Protein AF-A0A957NCZ8-F1 (afdb_monomer)

Nearest PDB structures (foldseek):
  1y8c-assembly1_A  TM=3.579E-01  e=4.808E-01  Clostridium acetobutylicum ATCC 824
  6uk5-assembly1_B  TM=4.202E-01  e=1.152E+00  Micromonospora echinospora
  5bsz-assembly1_A  TM=4.823E-01  e=1.990E+00  Streptoalloteichus sp. ATCC 53650
  7s6h-assembly1_B  TM=4.009E-01  e=9.261E-01  Homo sapiens
  3fhh-assembly1_A  TM=3.076E-01  e=1.514E+00  Shigella dysenteriae

Foldseek 3Di:
DDDDDDDDDDDDDDDDDDDDDDDDDDDDDDDDDDDDDDDDDDPDPPDPDPQQPPVDDLCVLVVPLDADDDDPPDQPDDPAQDCVQFPQHFLNDDPVQFFKKWKWKFFAWPDQFPTWIKIKIWGDDDQWTKIKIWIWTHDPPDPPIDIDIDIDIDGNVLVVLLSNLNSHFGKHFADPDPPDDHHDHAGDDPDTFFIWIWMWTDGPRWIKIWIARHDDQQRDWIWIRTSNTIIITGDSSNSVSVVSSCVRRVHPSPPPPPPDD

pLDDT: mean 71.38, std 22.36, range [25.55, 98.25]

Sequence (261 aa):
MRDVPIAKGLPVIALLLWVLLVVGCQQANTEGAQGAATRSPLPDTPAPAPTADLSRDPRDLLNGVQGFGGVDGATCEWPAISEEESVVPAPIFDKGRVEKIEITFHWEGLSDYSPVDSHTTLRKAGDGFDFAVERSAGPAELATSLRDNQSGSVAEADVDRFLTELAAIPLIAHHADADQPFAYEPCAPMLDNYPKVEVELWLADQRLLFFSESQGVDAVPFLVVRNNHLYVANSPAFARALADLNEVLGSDPLFLEPIAP

Secondary structure (DSSP, 8-state):
--------------------------------------PPPPP-PPPPPPPP-TTS-GGGGTTT-------TT----PPPPPTTT-SSPSPSS-GGGEEEEEEEEEE--SSTT-SEEEEEEEEEETTEEEEEEEEEES-TTSTT-EEEEEEEEEEHHHHHHHHHHHHT---EE---STTSS--------SSSPPPEEEEEEEETTEEEEEEE---STT---EEEEETTEEEEE--THHHHHHHHHHHHHT--TT-------

Radius of gyration: 26.65 Å; Cα contacts (8 Å, |Δi|>4): 430; chains: 1; bounding box: 50×80×85 Å

Structure (mmCIF, N/CA/C/O backbone):
data_AF-A0A957NCZ8-F1
#
_entry.id   AF-A0A957NCZ8-F1
#
loop_
_atom_site.group_PDB
_atom_site.id
_atom_site.type_symbol
_atom_site.label_atom_id
_atom_site.label_alt_id
_atom_site.label_comp_id
_atom_site.label_asym_id
_atom_site.label_entity_id
_atom_site.label_seq_id
_atom_site.pdbx_PDB_ins_code
_atom_site.Cartn_x
_atom_site.Cartn_y
_atom_site.Cartn_z
_atom_site.occupancy
_atom_site.B_iso_or_equiv
_atom_site.auth_seq_id
_atom_site.auth_comp_id
_atom_site.auth_asym_id
_atom_site.auth_atom_id
_atom_site.pdbx_PDB_model_num
ATOM 1 N N . MET A 1 1 ? 20.761 19.103 59.313 1.00 48.38 1 MET A N 1
ATOM 2 C CA . MET A 1 1 ? 20.296 18.481 60.571 1.00 48.38 1 MET A CA 1
ATOM 3 C C . MET A 1 1 ? 18.789 18.296 60.517 1.00 48.38 1 MET A C 1
ATOM 5 O O . MET A 1 1 ? 18.065 19.270 60.674 1.00 48.38 1 MET A O 1
ATOM 9 N N . ARG A 1 2 ? 18.354 17.064 60.242 1.00 42.12 2 ARG A N 1
ATOM 10 C CA . ARG A 1 2 ? 17.120 16.418 60.717 1.00 42.12 2 ARG A CA 1
ATOM 11 C C . ARG A 1 2 ? 17.181 14.973 60.214 1.00 42.12 2 ARG A C 1
ATOM 13 O O . ARG A 1 2 ? 16.906 14.709 59.050 1.00 42.12 2 ARG A O 1
ATOM 20 N N . ASP A 1 3 ? 17.645 14.099 61.096 1.00 41.66 3 ASP A N 1
ATOM 21 C CA . ASP A 1 3 ? 17.549 12.643 61.001 1.00 41.66 3 ASP A CA 1
ATOM 22 C C . ASP A 1 3 ? 16.115 12.200 61.307 1.00 41.66 3 ASP A C 1
ATOM 24 O O . ASP A 1 3 ? 15.554 12.720 62.268 1.00 41.66 3 ASP A O 1
ATOM 28 N N . VAL A 1 4 ? 15.574 11.214 60.576 1.00 36.62 4 VAL A N 1
ATOM 29 C CA . VAL A 1 4 ? 14.670 10.156 61.093 1.00 36.62 4 VAL A CA 1
ATOM 30 C C . VAL A 1 4 ? 14.806 8.904 60.186 1.00 36.62 4 VAL A C 1
ATOM 32 O O . VAL A 1 4 ? 14.963 9.072 58.976 1.00 36.62 4 VAL A O 1
ATOM 35 N N . PRO A 1 5 ? 14.777 7.661 60.724 1.00 51.72 5 PRO A N 1
ATOM 36 C CA . PRO A 1 5 ? 15.343 6.463 60.096 1.00 51.72 5 PRO A CA 1
ATOM 37 C C . PRO A 1 5 ? 14.333 5.379 59.637 1.00 51.72 5 PRO A C 1
ATOM 39 O O . PRO A 1 5 ? 13.197 5.332 60.088 1.00 51.72 5 PRO A O 1
ATOM 42 N N . ILE A 1 6 ? 14.844 4.481 58.777 1.00 44.38 6 ILE A N 1
ATOM 43 C CA . ILE A 1 6 ? 14.677 3.006 58.670 1.00 44.38 6 ILE A CA 1
ATOM 44 C C . ILE A 1 6 ? 13.277 2.373 58.863 1.00 44.38 6 ILE A C 1
ATOM 46 O O . ILE A 1 6 ? 12.761 2.340 59.972 1.00 44.38 6 ILE A O 1
ATOM 50 N N . ALA A 1 7 ? 12.831 1.597 57.859 1.00 35.62 7 ALA A N 1
ATOM 51 C CA . ALA A 1 7 ? 12.342 0.222 58.069 1.00 35.62 7 ALA A CA 1
ATOM 52 C C . ALA A 1 7 ? 12.454 -0.645 56.797 1.00 35.62 7 ALA A C 1
ATOM 54 O O . ALA A 1 7 ? 12.014 -0.268 55.716 1.00 35.62 7 ALA A O 1
ATOM 55 N N . LYS A 1 8 ? 13.067 -1.822 56.968 1.00 39.81 8 LYS A N 1
ATOM 56 C CA . LYS A 1 8 ? 13.195 -2.934 56.014 1.00 39.81 8 LYS A CA 1
ATOM 57 C C . LYS A 1 8 ? 11.953 -3.834 56.090 1.00 39.81 8 LYS A C 1
ATOM 59 O O . LYS A 1 8 ? 11.425 -4.017 57.183 1.00 39.81 8 LYS A O 1
ATOM 64 N N . GLY A 1 9 ? 11.588 -4.491 54.985 1.00 30.09 9 GLY A N 1
ATOM 65 C CA . GLY A 1 9 ? 10.641 -5.615 54.990 1.00 30.09 9 GLY A CA 1
ATOM 66 C C . GLY A 1 9 ? 10.337 -6.196 53.601 1.00 30.09 9 GLY A C 1
ATOM 67 O O . GLY A 1 9 ? 9.442 -5.720 52.920 1.00 30.09 9 GLY A O 1
ATOM 68 N N . LEU A 1 10 ? 11.076 -7.236 53.205 1.00 32.12 10 LEU A N 1
ATOM 69 C CA . LEU A 1 10 ? 10.680 -8.303 52.257 1.00 32.12 10 LEU A CA 1
ATOM 70 C C . LEU A 1 10 ? 10.190 -9.515 53.095 1.00 32.12 10 LEU A C 1
ATOM 72 O O . LEU A 1 10 ? 10.490 -9.537 54.292 1.00 32.12 10 LEU A O 1
ATOM 76 N N . PRO A 1 11 ? 9.712 -10.638 52.516 1.00 45.47 11 PRO A N 1
ATOM 77 C CA . PRO A 1 11 ? 8.729 -10.871 51.443 1.00 45.47 11 PRO A CA 1
ATOM 78 C C . PRO A 1 11 ? 7.618 -11.859 51.904 1.00 45.47 11 PRO A C 1
ATOM 80 O O . PRO A 1 11 ? 7.800 -12.573 52.887 1.00 45.47 11 PRO A O 1
ATOM 83 N N . VAL A 1 12 ? 6.502 -12.002 51.171 1.00 33.31 12 VAL A N 1
ATOM 84 C CA . VAL A 1 12 ? 5.605 -13.175 51.321 1.00 33.31 12 VAL A CA 1
ATOM 85 C C . VAL A 1 12 ? 5.151 -13.703 49.959 1.00 33.31 12 VAL A C 1
ATOM 87 O O . VAL A 1 12 ? 4.669 -12.968 49.103 1.00 33.31 12 VAL A O 1
ATOM 90 N N . ILE A 1 13 ? 5.355 -15.008 49.813 1.00 32.31 13 ILE A N 1
ATOM 91 C CA . ILE A 1 13 ? 5.042 -15.928 48.718 1.00 32.31 13 ILE A CA 1
ATOM 92 C C . ILE A 1 13 ? 3.596 -16.439 48.859 1.00 32.31 13 ILE A C 1
ATOM 94 O O . ILE A 1 13 ? 3.213 -16.810 49.964 1.00 32.31 13 ILE A O 1
ATOM 98 N N . ALA A 1 14 ? 2.853 -16.555 47.751 1.00 31.56 14 ALA A N 1
ATOM 99 C CA . ALA A 1 14 ? 1.788 -17.552 47.494 1.00 31.56 14 ALA A CA 1
ATOM 100 C C . ALA A 1 14 ? 1.345 -17.381 46.020 1.00 31.56 14 ALA A C 1
ATOM 102 O O . ALA A 1 14 ? 0.846 -16.323 45.662 1.00 31.56 14 ALA A O 1
ATOM 103 N N . LEU A 1 15 ? 1.717 -18.226 45.052 1.00 26.28 15 LEU A N 1
ATOM 104 C CA . LEU A 1 15 ? 1.333 -19.624 44.799 1.00 26.28 15 LEU A CA 1
ATOM 105 C C . LEU A 1 15 ? -0.176 -19.808 44.559 1.00 26.28 15 LEU A C 1
ATOM 107 O O . LEU A 1 15 ? -0.936 -19.902 45.515 1.00 26.28 15 LEU A O 1
ATOM 111 N N . LEU A 1 16 ? -0.578 -19.932 43.286 1.00 29.50 16 LEU A N 1
ATOM 112 C CA . LEU A 1 16 ? -1.770 -20.678 42.859 1.00 29.50 16 LEU A CA 1
ATOM 113 C C . LEU A 1 16 ? -1.658 -21.066 41.370 1.00 29.50 16 LEU A C 1
ATOM 115 O O . LEU A 1 16 ? -1.902 -20.277 40.464 1.00 29.50 16 LEU A O 1
ATOM 119 N N . LEU A 1 17 ? -1.226 -22.314 41.166 1.00 26.22 17 LEU A N 1
ATOM 120 C CA . LEU A 1 17 ? -1.480 -23.176 40.003 1.00 26.22 17 LEU A CA 1
ATOM 121 C C . LEU A 1 17 ? -2.969 -23.573 39.988 1.00 26.22 17 LEU A C 1
ATOM 123 O O . LEU A 1 17 ? -3.479 -23.766 41.079 1.00 26.22 17 LEU A O 1
ATOM 127 N N . TRP A 1 18 ? -3.599 -23.810 38.825 1.00 25.55 18 TRP A N 1
ATOM 128 C CA . TRP A 1 18 ? -4.593 -24.887 38.552 1.00 25.55 18 TRP A CA 1
ATOM 129 C C . TRP A 1 18 ? -4.986 -24.850 37.041 1.00 25.55 18 TRP A C 1
ATOM 131 O O . TRP A 1 18 ? -5.487 -23.823 36.605 1.00 25.55 18 TRP A O 1
ATOM 141 N N . VAL A 1 19 ? -4.464 -25.704 36.134 1.00 28.55 19 VAL A N 1
ATOM 142 C CA . VAL A 1 19 ? -4.810 -27.076 35.619 1.00 28.55 19 VAL A CA 1
ATOM 143 C C . VAL A 1 19 ? -5.953 -27.171 34.564 1.00 28.55 19 VAL A C 1
ATOM 145 O O . VAL A 1 19 ? -7.035 -26.649 34.794 1.00 28.55 19 VAL A O 1
ATOM 148 N N . LEU A 1 20 ? -5.681 -27.985 33.509 1.00 29.33 20 LEU A N 1
ATOM 149 C CA . LEU A 1 20 ? -6.535 -28.736 32.532 1.00 29.33 20 LEU A CA 1
ATOM 150 C C . LEU A 1 20 ? -6.606 -28.099 31.124 1.00 29.33 20 LEU A C 1
ATOM 152 O O . LEU A 1 20 ? -7.172 -27.028 30.981 1.00 29.33 20 LEU A O 1
ATOM 156 N N . LEU A 1 21 ? -6.021 -28.603 30.020 1.00 28.69 21 LEU A N 1
ATOM 157 C CA . LEU A 1 21 ? -5.740 -29.950 29.472 1.00 28.69 21 LEU A CA 1
ATOM 158 C C . LEU A 1 21 ? -7.000 -30.764 29.112 1.00 28.69 21 LEU A C 1
ATOM 160 O O . LEU A 1 21 ? -7.560 -31.452 29.959 1.00 28.69 21 LEU A O 1
ATOM 164 N N . VAL A 1 22 ? -7.382 -30.735 27.826 1.00 30.30 22 VAL A N 1
ATOM 165 C CA . VAL A 1 22 ? -8.213 -31.764 27.175 1.00 30.30 22 VAL A CA 1
ATOM 166 C C . VAL A 1 22 ? -7.573 -32.145 25.839 1.00 30.30 22 VAL A C 1
ATOM 168 O O . VAL A 1 22 ? -7.563 -31.377 24.882 1.00 30.30 22 VAL A O 1
ATOM 171 N N . VAL A 1 23 ? -7.031 -33.361 25.818 1.00 33.56 23 VAL A N 1
ATOM 172 C CA . VAL A 1 23 ? -6.731 -34.174 24.637 1.00 33.56 23 VAL A CA 1
ATOM 173 C C . VAL A 1 23 ? -7.943 -35.074 24.403 1.00 33.56 23 VAL A C 1
ATOM 175 O O . VAL A 1 23 ? -8.453 -35.666 25.353 1.00 33.56 23 VAL A O 1
ATOM 178 N N . GLY A 1 24 ? -8.372 -35.224 23.152 1.00 27.83 24 GLY A N 1
ATOM 179 C CA . GLY A 1 24 ? -9.375 -36.209 22.758 1.00 27.83 24 GLY A CA 1
ATOM 180 C C . GLY A 1 24 ? -9.116 -36.692 21.338 1.00 27.83 24 GLY A C 1
ATOM 181 O O . GLY A 1 24 ? -9.477 -36.022 20.380 1.00 27.83 24 GLY A O 1
ATOM 182 N N . CYS A 1 25 ? -8.470 -37.850 21.223 1.00 27.48 25 CYS A N 1
ATOM 183 C CA . CYS A 1 25 ? -8.241 -38.587 19.987 1.00 27.48 25 CYS A CA 1
ATOM 184 C C . CYS A 1 25 ? -8.930 -39.960 20.102 1.00 27.48 25 CYS A C 1
ATOM 186 O O . CYS A 1 25 ? -8.975 -40.521 21.195 1.00 27.48 25 CYS A O 1
ATOM 188 N N . GLN A 1 26 ? -9.356 -40.495 18.951 1.00 30.39 26 GLN A N 1
ATOM 189 C CA . GLN A 1 26 ? -9.881 -41.845 18.663 1.00 30.39 26 GLN A CA 1
ATOM 190 C C . GLN A 1 26 ? -11.358 -42.153 18.983 1.00 30.39 26 GLN A C 1
ATOM 192 O O . GLN A 1 26 ? -11.759 -42.214 20.136 1.00 30.39 26 GLN A O 1
ATOM 197 N N . GLN A 1 27 ? -12.134 -42.537 17.960 1.00 30.33 27 GLN A N 1
ATOM 198 C CA . GLN A 1 27 ? -12.266 -43.952 17.572 1.00 30.33 27 GLN A CA 1
ATOM 199 C C . GLN A 1 27 ? -13.012 -44.135 16.240 1.00 30.33 27 GLN A C 1
ATOM 201 O O . GLN A 1 27 ? -13.952 -43.416 15.912 1.00 30.33 27 GLN A O 1
ATOM 206 N N . ALA A 1 28 ? -12.543 -45.132 15.493 1.00 36.66 28 ALA A N 1
ATOM 207 C CA . ALA A 1 28 ? -13.118 -45.673 14.274 1.00 36.66 28 ALA A CA 1
ATOM 208 C C . ALA A 1 28 ? -14.365 -46.525 14.557 1.00 36.66 28 ALA A C 1
ATOM 210 O O . ALA A 1 28 ? -14.460 -47.142 15.615 1.00 36.66 28 ALA A O 1
ATOM 211 N N . ASN A 1 29 ? -15.252 -46.639 13.566 1.00 40.28 29 ASN A N 1
ATOM 212 C CA . ASN A 1 29 ? -16.058 -47.837 13.353 1.00 40.28 29 ASN A CA 1
ATOM 213 C C . ASN A 1 29 ? -16.293 -48.057 11.857 1.00 40.28 29 ASN A C 1
ATOM 215 O O . ASN A 1 29 ? -16.498 -47.122 11.084 1.00 40.28 29 ASN A O 1
ATOM 219 N N . THR A 1 30 ? -16.212 -49.328 11.496 1.00 38.94 30 THR A N 1
ATOM 220 C CA . THR A 1 30 ? -16.203 -49.905 10.156 1.00 38.94 30 THR A CA 1
ATOM 221 C C . THR A 1 30 ? -17.581 -50.472 9.788 1.00 38.94 30 THR A C 1
ATOM 223 O O . THR A 1 30 ? -18.343 -50.869 10.663 1.00 38.94 30 THR A O 1
ATOM 226 N N . GLU A 1 31 ? -17.791 -50.606 8.474 1.00 37.44 31 GLU A N 1
ATOM 227 C CA . GLU A 1 31 ? -18.665 -51.557 7.754 1.00 37.44 31 GLU A CA 1
ATOM 228 C C . GLU A 1 31 ? -20.169 -51.275 7.559 1.00 37.44 31 GLU A C 1
ATOM 230 O O . GLU A 1 31 ? -20.959 -51.104 8.482 1.00 37.44 31 GLU A O 1
ATOM 235 N N . GLY A 1 32 ? -20.569 -51.346 6.280 1.00 35.03 32 GLY A N 1
ATOM 236 C CA . GLY A 1 32 ? -21.951 -51.373 5.802 1.00 35.03 32 GLY A CA 1
ATOM 237 C C . GLY A 1 32 ? -22.022 -51.368 4.271 1.00 35.03 32 GLY A C 1
ATOM 238 O O . GLY A 1 32 ? -21.819 -50.340 3.640 1.00 35.03 32 GLY A O 1
ATOM 239 N N . ALA A 1 33 ? -22.259 -52.538 3.683 1.00 35.53 33 ALA A N 1
ATOM 240 C CA . ALA A 1 33 ? -22.121 -52.882 2.271 1.00 35.53 33 ALA A CA 1
ATOM 241 C C . ALA A 1 33 ? -23.183 -52.314 1.295 1.00 35.53 33 ALA A C 1
ATOM 243 O O . ALA A 1 33 ? -24.345 -52.140 1.637 1.00 35.53 33 ALA A O 1
ATOM 244 N N . GLN A 1 34 ? -22.735 -52.176 0.038 1.00 38.50 34 GLN A N 1
ATOM 245 C CA . GLN A 1 34 ? -23.416 -52.445 -1.244 1.00 38.50 34 GLN A CA 1
ATOM 246 C C . GLN A 1 34 ? -24.793 -51.819 -1.550 1.00 38.50 34 GLN A C 1
ATOM 248 O O . GLN A 1 34 ? -25.839 -52.245 -1.076 1.00 38.50 34 GLN A O 1
ATOM 253 N N . GLY A 1 35 ? -24.782 -50.944 -2.561 1.00 36.69 35 GLY A N 1
ATOM 254 C CA . GLY A 1 35 ? -25.937 -50.588 -3.380 1.00 36.69 35 GLY A CA 1
ATOM 255 C C . GLY A 1 35 ? -25.472 -49.935 -4.679 1.00 36.69 35 GLY A C 1
ATOM 256 O O . GLY A 1 35 ? -25.328 -48.719 -4.747 1.00 36.69 35 GLY A O 1
ATOM 257 N N . ALA A 1 36 ? -25.188 -50.744 -5.702 1.00 44.88 36 ALA A N 1
ATOM 258 C CA . AL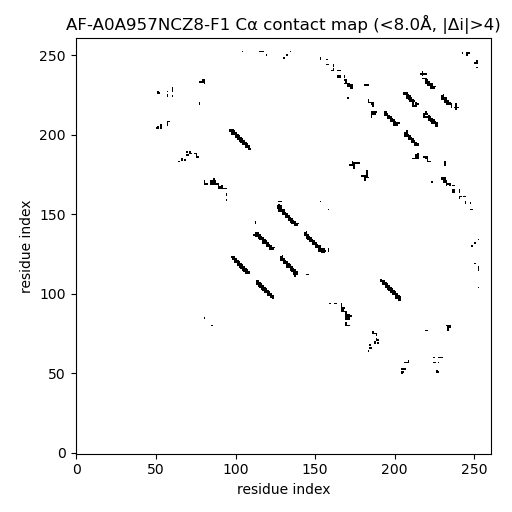A A 1 36 ? -24.905 -50.257 -7.047 1.00 44.88 36 ALA A CA 1
ATOM 259 C C . ALA A 1 36 ? -26.198 -49.697 -7.660 1.00 44.88 36 ALA A C 1
ATOM 261 O O . ALA A 1 36 ? -27.065 -50.448 -8.101 1.00 44.88 36 ALA A O 1
ATOM 262 N N . ALA A 1 37 ? -26.321 -48.373 -7.672 1.00 42.25 37 ALA A N 1
ATOM 263 C CA . ALA A 1 37 ? -27.297 -47.653 -8.473 1.00 42.25 37 ALA A CA 1
ATOM 264 C C . ALA A 1 37 ? -26.534 -46.671 -9.361 1.00 42.25 37 ALA A C 1
ATOM 266 O O . ALA A 1 37 ? -25.894 -45.737 -8.881 1.00 42.25 37 ALA A O 1
ATOM 267 N N . THR A 1 38 ? -26.592 -46.919 -10.664 1.00 47.44 38 THR A N 1
ATOM 268 C CA . THR A 1 38 ? -26.105 -46.059 -11.738 1.00 47.44 38 THR A CA 1
ATOM 269 C C . THR A 1 38 ? -26.795 -44.698 -11.625 1.00 47.44 38 THR A C 1
ATOM 271 O O . THR A 1 38 ? -27.935 -44.526 -12.055 1.00 47.44 38 THR A O 1
ATOM 274 N N . ARG A 1 39 ? -26.127 -43.731 -10.988 1.00 39.91 3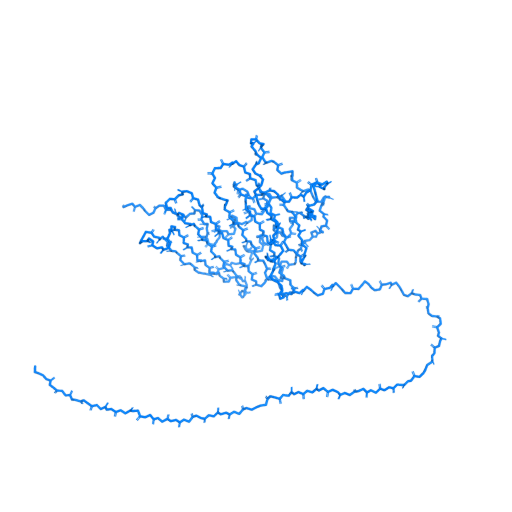9 ARG A N 1
ATOM 275 C CA . ARG A 1 39 ? -26.509 -42.318 -11.012 1.00 39.91 39 ARG A CA 1
ATOM 276 C C . ARG A 1 39 ? -25.665 -41.622 -12.070 1.00 39.91 39 ARG A C 1
ATOM 278 O O . ARG A 1 39 ? -24.442 -41.722 -12.048 1.00 39.91 39 ARG A O 1
ATOM 285 N N . SER A 1 40 ? -26.340 -40.944 -12.991 1.00 46.59 40 SER A N 1
ATOM 286 C CA . SER A 1 40 ? -25.736 -39.983 -13.911 1.00 46.59 40 SER A CA 1
ATOM 287 C C . SER A 1 40 ? -24.827 -39.010 -13.146 1.00 46.59 40 SER A C 1
ATOM 289 O O . SER A 1 40 ? -25.177 -38.645 -12.018 1.00 46.59 40 SER A O 1
ATOM 291 N N . PRO A 1 41 ? -23.689 -38.582 -13.720 1.00 44.75 41 PRO A N 1
ATOM 292 C CA . PRO A 1 41 ? -22.818 -37.616 -13.066 1.00 44.75 41 PRO A CA 1
ATOM 293 C C . PRO A 1 41 ? -23.598 -36.316 -12.838 1.00 44.75 41 PRO A C 1
ATOM 295 O O . PRO A 1 41 ? -24.168 -35.750 -13.773 1.00 44.75 41 PRO A O 1
ATOM 298 N N . LEU A 1 42 ? -23.674 -35.885 -11.575 1.00 53.62 42 LEU A N 1
ATOM 299 C CA . LEU A 1 42 ? -24.052 -34.514 -11.251 1.00 53.62 42 LEU A CA 1
ATOM 300 C C . LEU A 1 42 ? -23.036 -33.567 -11.912 1.00 53.62 42 LEU A C 1
ATOM 302 O O . LEU A 1 42 ? -21.868 -33.942 -12.020 1.00 53.62 42 LEU A O 1
ATOM 306 N N . PRO A 1 43 ? -23.449 -32.356 -12.324 1.00 49.62 43 PRO A N 1
ATOM 307 C CA . PRO A 1 43 ? -22.498 -31.330 -12.725 1.00 49.62 43 PRO A CA 1
ATOM 308 C C . PRO A 1 43 ? -21.512 -31.104 -11.578 1.00 49.62 43 PRO A C 1
ATOM 310 O O . PRO A 1 43 ? -21.932 -30.977 -10.422 1.00 49.62 43 PRO A O 1
ATOM 313 N N . ASP A 1 44 ? -20.221 -31.115 -11.911 1.00 47.94 44 ASP A N 1
ATOM 314 C CA . ASP A 1 44 ? -19.124 -30.906 -10.975 1.00 47.94 44 ASP A CA 1
ATOM 315 C C . ASP A 1 44 ? -19.441 -29.699 -10.095 1.00 47.94 44 ASP A C 1
ATOM 317 O O . ASP A 1 44 ? -19.565 -28.567 -10.565 1.00 47.94 44 ASP A O 1
ATOM 321 N N . THR A 1 45 ? -19.630 -29.951 -8.799 1.00 44.50 45 THR A N 1
ATOM 322 C CA . THR A 1 45 ? -19.620 -28.863 -7.826 1.00 44.50 45 THR A CA 1
ATOM 323 C C . THR A 1 45 ? -18.210 -28.289 -7.894 1.00 44.50 45 THR A C 1
ATOM 325 O O . THR A 1 45 ? -17.270 -29.060 -7.676 1.00 44.50 45 THR A O 1
ATOM 328 N N . PRO A 1 46 ? -18.024 -27.002 -8.246 1.00 43.06 46 PRO A N 1
ATOM 329 C CA . PRO A 1 46 ? -16.693 -26.423 -8.287 1.00 43.06 46 PRO A CA 1
ATOM 330 C C . PRO A 1 46 ? -16.048 -26.664 -6.927 1.00 43.06 46 PRO A C 1
ATOM 332 O O . PRO A 1 46 ? -16.667 -26.418 -5.887 1.00 43.06 46 PRO A O 1
ATOM 335 N N . ALA A 1 47 ? -14.842 -27.235 -6.947 1.00 37.25 47 ALA A N 1
ATOM 336 C CA . ALA A 1 47 ? -14.082 -27.460 -5.732 1.00 37.25 47 ALA A CA 1
ATOM 337 C C . ALA A 1 47 ? -14.041 -26.143 -4.938 1.00 37.25 47 ALA A C 1
ATOM 339 O O . ALA A 1 47 ? -13.878 -25.082 -5.554 1.00 37.25 47 ALA A O 1
ATOM 340 N N . PRO A 1 48 ? -14.231 -26.175 -3.605 1.00 43.94 48 PRO A N 1
ATOM 341 C CA . PRO A 1 48 ? -14.087 -24.971 -2.802 1.00 43.94 48 PRO A CA 1
ATOM 342 C C . PRO A 1 48 ? -12.725 -24.355 -3.112 1.00 43.94 48 PRO A C 1
ATOM 344 O O . PRO A 1 48 ? -11.727 -25.077 -3.201 1.00 43.94 48 PRO A O 1
ATOM 347 N N . ALA A 1 49 ? -12.702 -23.037 -3.330 1.00 50.44 49 ALA A N 1
ATOM 348 C CA . ALA A 1 49 ? -11.457 -22.321 -3.558 1.00 50.44 49 ALA A CA 1
ATOM 349 C C . ALA A 1 49 ? -10.470 -22.697 -2.437 1.00 50.44 49 ALA A C 1
ATOM 351 O O . ALA A 1 49 ? -10.886 -22.767 -1.273 1.00 50.44 49 ALA A O 1
ATOM 352 N N . PRO A 1 50 ? -9.206 -23.011 -2.768 1.00 50.59 50 PRO A N 1
ATOM 353 C CA . PRO A 1 50 ? -8.224 -23.383 -1.762 1.00 50.59 50 PRO A CA 1
ATOM 354 C C . PRO A 1 50 ? -8.177 -22.297 -0.687 1.00 50.59 50 PRO A C 1
ATOM 356 O O . PRO A 1 50 ? -8.117 -21.108 -0.998 1.00 50.59 50 PRO A O 1
ATOM 359 N N . THR A 1 51 ? -8.256 -22.708 0.578 1.00 53.66 51 THR A N 1
ATOM 360 C CA . THR A 1 51 ? -8.132 -21.793 1.712 1.00 53.66 51 THR A CA 1
ATOM 361 C C . THR A 1 51 ? -6.749 -21.157 1.639 1.00 53.66 51 THR A C 1
ATOM 363 O O . THR A 1 51 ? -5.752 -21.880 1.616 1.00 53.66 51 THR A O 1
ATOM 366 N N . ALA A 1 52 ? -6.685 -19.828 1.533 1.00 59.72 52 ALA A N 1
ATOM 367 C CA . ALA A 1 52 ? -5.413 -19.122 1.482 1.00 59.72 52 ALA A CA 1
ATOM 368 C C . ALA A 1 52 ? -4.622 -19.421 2.765 1.00 59.72 52 ALA A C 1
ATOM 370 O O . ALA A 1 52 ? -5.147 -19.311 3.874 1.00 59.72 52 ALA A O 1
ATOM 371 N N . ASP A 1 53 ? -3.365 -19.834 2.616 1.00 69.00 53 ASP A N 1
ATOM 372 C CA . ASP A 1 53 ? -2.463 -20.007 3.749 1.00 69.00 53 ASP A CA 1
ATOM 373 C C . ASP A 1 53 ? -2.010 -18.630 4.248 1.00 69.00 53 ASP A C 1
ATOM 375 O O . ASP A 1 53 ? -1.042 -18.060 3.749 1.00 69.00 53 ASP A O 1
ATOM 379 N N . LEU A 1 54 ? -2.734 -18.096 5.233 1.00 69.19 54 LEU A N 1
ATOM 380 C CA . LEU A 1 54 ? -2.444 -16.797 5.850 1.00 69.19 54 LEU A CA 1
ATOM 381 C C . LEU A 1 54 ? -1.160 -16.789 6.687 1.00 69.19 54 LEU A C 1
ATOM 383 O O . LEU A 1 54 ? -0.738 -15.720 7.131 1.00 69.19 54 LEU A O 1
ATOM 387 N N . SER A 1 55 ? -0.561 -17.960 6.937 1.00 74.06 55 SER A N 1
ATOM 388 C CA . SER A 1 55 ? 0.678 -18.065 7.712 1.00 74.06 55 SER A CA 1
ATOM 389 C C . SER A 1 55 ? 1.918 -17.712 6.894 1.00 74.06 55 SER A C 1
ATOM 391 O O . SER A 1 55 ? 2.939 -17.343 7.475 1.00 74.06 55 SER A O 1
ATOM 393 N N . ARG A 1 56 ? 1.827 -17.775 5.560 1.00 78.50 56 ARG A N 1
ATOM 394 C CA . ARG A 1 56 ? 2.904 -17.356 4.668 1.00 78.50 56 ARG A CA 1
ATOM 395 C C . ARG A 1 56 ? 2.903 -15.837 4.519 1.00 78.50 56 ARG A C 1
ATOM 397 O O . ARG A 1 56 ? 1.860 -15.238 4.257 1.00 78.50 56 ARG A O 1
ATOM 404 N N . ASP A 1 57 ? 4.067 -15.212 4.677 1.00 83.12 57 ASP A N 1
ATOM 405 C CA . ASP A 1 57 ? 4.205 -13.780 4.423 1.00 83.12 57 ASP A CA 1
ATOM 406 C C . ASP A 1 57 ? 4.116 -13.539 2.905 1.00 83.12 57 ASP A C 1
ATOM 408 O O . ASP A 1 57 ? 4.879 -14.158 2.156 1.00 83.12 57 ASP A O 1
ATOM 412 N N . PRO A 1 58 ? 3.215 -12.672 2.402 1.00 81.12 58 PRO A N 1
ATOM 413 C CA . PRO A 1 58 ? 3.165 -12.347 0.976 1.00 81.12 58 PRO A CA 1
ATOM 414 C C . PRO A 1 58 ? 4.508 -11.822 0.438 1.00 81.12 58 PRO A C 1
ATOM 416 O O . PRO A 1 58 ? 4.811 -12.025 -0.739 1.00 81.12 58 PRO A O 1
ATOM 419 N N . ARG A 1 59 ? 5.350 -11.222 1.293 1.00 82.94 59 ARG A N 1
ATOM 420 C CA . ARG A 1 59 ? 6.699 -10.757 0.934 1.00 82.94 59 ARG A CA 1
ATOM 421 C C . ARG A 1 59 ? 7.648 -11.896 0.570 1.00 82.94 59 ARG A C 1
ATOM 423 O O . ARG A 1 59 ? 8.580 -11.677 -0.198 1.00 82.94 59 ARG A O 1
ATOM 430 N N . ASP A 1 60 ? 7.381 -13.126 1.015 1.00 84.56 60 ASP A N 1
ATOM 431 C CA . ASP A 1 60 ? 8.183 -14.291 0.629 1.00 84.56 60 ASP A CA 1
ATOM 432 C C . ASP A 1 60 ? 8.146 -14.558 -0.880 1.00 84.56 60 ASP A C 1
ATOM 434 O O . ASP A 1 60 ? 9.049 -15.204 -1.407 1.00 84.56 60 ASP A O 1
ATOM 438 N N . LEU A 1 61 ? 7.106 -14.091 -1.579 1.00 80.69 61 LEU A N 1
ATOM 439 C CA . LEU A 1 61 ? 7.000 -14.190 -3.037 1.00 80.69 61 LEU A CA 1
ATOM 440 C C . LEU A 1 61 ? 7.742 -13.068 -3.764 1.00 80.69 61 LEU A C 1
ATOM 442 O O . LEU A 1 61 ? 8.052 -13.220 -4.940 1.00 80.69 61 LEU A O 1
ATOM 446 N N . LEU A 1 62 ? 8.066 -11.974 -3.072 1.00 79.38 62 LEU A N 1
ATOM 447 C CA . LEU A 1 62 ? 8.904 -10.906 -3.615 1.00 79.38 62 LEU A CA 1
ATOM 448 C C . LEU A 1 62 ? 10.392 -11.298 -3.598 1.00 79.38 62 LEU A C 1
ATOM 450 O O . LEU A 1 62 ? 11.175 -10.780 -4.392 1.00 79.38 62 LEU A O 1
ATOM 454 N N . ASN A 1 63 ? 10.781 -12.259 -2.748 1.00 69.31 63 ASN A N 1
ATOM 455 C CA . ASN A 1 63 ? 12.135 -12.812 -2.694 1.00 69.31 63 ASN A CA 1
ATOM 456 C C . ASN A 1 63 ? 12.487 -13.525 -4.014 1.00 69.31 63 ASN A C 1
ATOM 458 O O . ASN A 1 63 ? 12.171 -14.698 -4.207 1.00 69.31 63 ASN A O 1
ATOM 462 N N . GLY A 1 64 ? 13.164 -12.821 -4.922 1.00 61.50 64 GLY A N 1
ATOM 463 C CA . GLY A 1 64 ? 13.559 -13.337 -6.239 1.00 61.50 64 GLY A CA 1
ATOM 464 C C . GLY A 1 64 ? 13.098 -12.473 -7.409 1.00 61.50 64 GLY A C 1
ATOM 465 O O . GLY A 1 64 ? 13.613 -12.646 -8.512 1.00 61.50 64 GLY A O 1
ATOM 466 N N . VAL A 1 65 ? 12.209 -11.505 -7.167 1.00 65.94 65 VAL A N 1
ATOM 467 C CA . VAL A 1 65 ? 11.986 -10.406 -8.107 1.00 65.94 65 VAL A CA 1
ATOM 468 C C . VAL A 1 65 ? 13.190 -9.472 -7.982 1.00 65.94 65 VAL A C 1
ATOM 470 O O . VAL A 1 65 ? 13.225 -8.588 -7.132 1.00 65.94 65 VAL A O 1
ATOM 473 N N . GLN A 1 66 ? 14.255 -9.754 -8.737 1.00 53.81 66 GLN A N 1
ATOM 474 C CA . GLN A 1 66 ? 15.426 -8.884 -8.768 1.00 53.81 66 GLN A CA 1
ATOM 475 C C . GLN A 1 66 ? 15.036 -7.570 -9.446 1.00 53.81 66 GLN A C 1
ATOM 477 O O . GLN A 1 66 ? 14.776 -7.542 -10.647 1.00 53.81 66 GLN A O 1
ATOM 482 N N . GLY A 1 67 ? 15.028 -6.479 -8.680 1.00 52.09 67 GLY A N 1
ATOM 483 C CA . GLY A 1 67 ? 15.269 -5.160 -9.250 1.00 52.09 67 GLY A CA 1
ATOM 484 C C . GLY A 1 67 ? 16.664 -5.123 -9.882 1.00 52.09 67 GLY A C 1
ATOM 485 O O . GLY A 1 67 ? 17.514 -5.960 -9.578 1.00 52.09 67 GLY A O 1
ATOM 486 N N . PHE A 1 68 ? 16.917 -4.121 -10.718 1.00 48.16 68 PHE A N 1
ATOM 487 C CA . PHE A 1 68 ? 18.220 -3.803 -11.320 1.00 48.16 68 PHE A CA 1
ATOM 488 C C . PHE A 1 68 ? 18.540 -4.488 -12.659 1.00 48.16 68 PHE A C 1
ATOM 490 O O . PHE A 1 68 ? 19.531 -5.200 -12.814 1.00 48.16 68 PHE A O 1
ATOM 497 N N . GLY A 1 69 ? 17.764 -4.120 -13.680 1.00 42.88 69 GLY A N 1
ATOM 498 C CA . GLY A 1 69 ? 18.280 -3.893 -15.028 1.00 42.88 69 GLY A CA 1
ATOM 499 C C . GLY A 1 69 ? 18.156 -2.405 -15.350 1.00 42.88 69 GLY A C 1
ATOM 500 O O . GLY A 1 69 ? 17.086 -1.941 -15.707 1.00 42.88 69 GLY A O 1
ATOM 501 N N . GLY A 1 70 ? 19.221 -1.621 -15.166 1.00 42.66 70 GLY A N 1
ATOM 502 C CA . GLY A 1 70 ? 19.227 -0.231 -15.621 1.00 42.66 70 GLY A 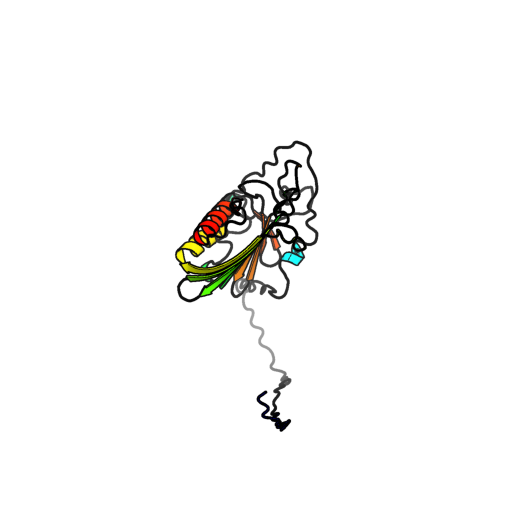CA 1
ATOM 503 C C . GLY A 1 70 ? 19.198 -0.202 -17.145 1.00 42.66 70 GLY A C 1
ATOM 504 O O . GLY A 1 70 ? 20.217 -0.470 -17.779 1.00 42.66 70 GLY A O 1
ATOM 505 N N . VAL A 1 71 ? 18.045 0.084 -17.745 1.00 43.03 71 VAL A N 1
ATOM 506 C CA . VAL A 1 71 ? 17.979 0.414 -19.170 1.00 43.03 71 VAL A CA 1
ATOM 507 C C . VAL A 1 71 ? 18.395 1.871 -19.337 1.00 43.03 71 VAL A C 1
ATOM 509 O O . VAL A 1 71 ? 17.648 2.793 -19.018 1.00 43.03 71 VAL A O 1
ATOM 512 N N . ASP A 1 72 ? 19.617 2.077 -19.828 1.00 45.31 72 ASP A N 1
ATOM 513 C CA . ASP A 1 72 ? 20.130 3.398 -20.185 1.00 45.31 72 ASP A CA 1
ATOM 514 C C . ASP A 1 72 ? 19.197 4.077 -21.205 1.00 45.31 72 ASP A C 1
ATOM 516 O O . ASP A 1 72 ? 19.120 3.690 -22.372 1.00 45.31 72 ASP A O 1
ATOM 520 N N . GLY A 1 73 ? 18.513 5.137 -20.770 1.00 45.44 73 GLY A N 1
ATOM 521 C CA . GLY A 1 73 ? 17.933 6.146 -21.658 1.00 45.44 73 GLY A CA 1
ATOM 522 C C . GLY A 1 73 ? 16.637 5.781 -22.388 1.00 45.44 73 GLY A C 1
ATOM 523 O O . GLY A 1 73 ? 16.222 6.551 -23.256 1.00 45.44 73 GLY A O 1
ATOM 524 N N . ALA A 1 74 ? 15.972 4.674 -22.053 1.00 47.25 74 ALA A N 1
ATOM 525 C CA . ALA A 1 74 ? 14.598 4.447 -22.494 1.00 47.25 74 ALA A CA 1
ATOM 526 C C . ALA A 1 74 ? 13.641 5.181 -21.547 1.00 47.25 74 ALA A C 1
ATOM 528 O O . ALA A 1 74 ? 13.727 5.035 -20.330 1.00 47.25 74 ALA A O 1
ATOM 529 N N . THR A 1 75 ? 12.724 5.979 -22.094 1.00 53.78 75 THR A N 1
ATOM 530 C CA . THR A 1 75 ? 11.535 6.412 -21.357 1.00 53.78 75 THR A CA 1
ATOM 531 C C . THR A 1 75 ? 10.839 5.148 -20.888 1.00 53.78 75 THR A C 1
ATOM 5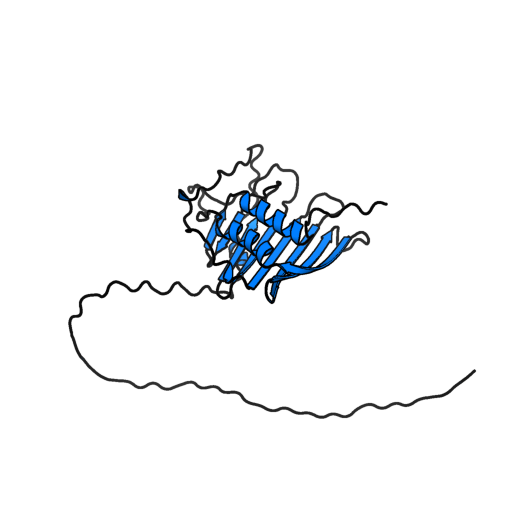33 O O . THR A 1 75 ? 10.298 4.401 -21.703 1.00 53.78 75 THR A O 1
ATOM 536 N N . CYS A 1 76 ? 10.941 4.856 -19.600 1.00 59.12 76 CYS A N 1
ATOM 537 C CA . CYS A 1 76 ? 10.219 3.748 -19.028 1.00 59.12 76 CYS A CA 1
ATOM 538 C C . CYS A 1 76 ? 8.729 4.124 -19.071 1.00 59.12 76 CYS A C 1
ATOM 540 O O . CYS A 1 76 ? 8.207 4.887 -18.264 1.00 59.12 76 CYS A O 1
ATOM 542 N N . GLU A 1 77 ? 8.068 3.680 -20.130 1.00 64.94 77 GLU A N 1
ATOM 543 C CA . GLU A 1 77 ? 6.643 3.856 -20.333 1.00 64.94 77 GLU A CA 1
ATOM 544 C C . GLU A 1 77 ? 6.022 2.478 -20.243 1.00 64.94 77 GLU A C 1
ATOM 546 O O . GLU A 1 77 ? 6.083 1.667 -21.168 1.00 64.94 77 GLU A O 1
ATOM 551 N N . TRP A 1 78 ? 5.437 2.210 -19.085 1.00 69.56 78 TRP A N 1
ATOM 552 C CA . TRP A 1 78 ? 4.595 1.048 -18.918 1.00 69.56 78 TRP A CA 1
ATOM 553 C C . TRP A 1 78 ? 3.255 1.306 -19.615 1.00 69.56 78 TRP A C 1
ATOM 555 O O . TRP A 1 78 ? 2.597 2.307 -19.305 1.00 69.56 78 TRP A O 1
ATOM 565 N N . PRO A 1 79 ? 2.807 0.434 -20.539 1.00 73.88 79 PRO A N 1
ATOM 566 C CA . PRO A 1 79 ? 1.491 0.582 -21.141 1.00 73.88 79 PRO A CA 1
ATOM 567 C C . PRO A 1 79 ? 0.426 0.381 -20.064 1.00 73.88 79 PRO A C 1
ATOM 569 O O . PRO A 1 79 ? 0.512 -0.555 -19.264 1.00 73.88 79 PRO A O 1
ATOM 572 N N . ALA A 1 80 ? -0.557 1.280 -20.009 1.00 79.38 80 ALA A N 1
ATOM 573 C CA . ALA A 1 80 ? -1.681 1.133 -19.091 1.00 79.38 80 ALA A CA 1
ATOM 574 C C . ALA A 1 80 ? -2.368 -0.213 -19.346 1.00 79.38 80 ALA A C 1
ATOM 576 O O . ALA A 1 80 ? -2.689 -0.533 -20.490 1.00 79.38 80 ALA A O 1
ATOM 577 N N . ILE A 1 81 ? -2.589 -0.983 -18.282 1.00 81.88 81 ILE A N 1
ATOM 578 C CA . ILE A 1 81 ? -3.287 -2.265 -18.379 1.00 81.88 81 ILE A CA 1
ATOM 579 C C . ILE A 1 81 ? -4.778 -1.975 -18.498 1.00 81.88 81 ILE A C 1
ATOM 581 O O . ILE A 1 81 ? -5.361 -1.319 -17.630 1.00 81.88 81 ILE A O 1
ATOM 585 N N . SER A 1 82 ? -5.398 -2.461 -19.570 1.00 80.94 82 SER A N 1
ATOM 586 C CA . SER A 1 82 ? -6.841 -2.335 -19.764 1.00 80.94 82 SER A CA 1
ATOM 587 C C . SER A 1 82 ? -7.625 -3.368 -18.946 1.00 80.94 82 SER A C 1
ATOM 589 O O . SER A 1 82 ? -7.108 -4.417 -18.561 1.00 80.94 82 SER A O 1
ATOM 591 N N . GLU A 1 83 ? -8.913 -3.108 -18.710 1.00 79.38 83 GLU A N 1
ATOM 592 C CA . GLU A 1 83 ? -9.808 -4.098 -18.092 1.00 79.38 83 GLU A CA 1
ATOM 593 C C . GLU A 1 83 ? -9.908 -5.392 -18.917 1.00 79.38 83 GLU A C 1
ATOM 595 O O . GLU A 1 83 ? -10.062 -6.468 -18.344 1.00 79.38 83 GLU A O 1
ATOM 600 N N . GLU A 1 84 ? -9.792 -5.303 -20.247 1.00 81.56 84 GLU A N 1
ATOM 601 C CA . GLU A 1 84 ? -9.864 -6.452 -21.162 1.00 81.56 84 GLU A CA 1
ATOM 602 C C . GLU A 1 84 ? -8.649 -7.383 -21.041 1.00 81.56 84 GLU A C 1
ATOM 604 O O . GLU A 1 84 ? -8.768 -8.588 -21.261 1.00 81.56 84 GLU A O 1
ATOM 609 N N . GLU A 1 85 ? -7.489 -6.836 -20.674 1.00 82.44 85 GLU A N 1
ATOM 610 C CA . GLU A 1 85 ? -6.256 -7.596 -20.438 1.00 82.44 85 GLU A CA 1
ATOM 611 C C . GLU A 1 85 ? -6.197 -8.186 -19.025 1.00 82.44 85 GLU A C 1
ATOM 613 O O . GLU A 1 85 ? -5.402 -9.093 -18.768 1.00 82.44 85 GLU A O 1
ATOM 618 N N . SER A 1 86 ? -7.042 -7.699 -18.110 1.00 84.44 86 SER A N 1
ATOM 619 C CA . SER A 1 86 ? -7.071 -8.164 -16.729 1.00 84.44 86 SER A CA 1
ATOM 620 C C . SER A 1 86 ? -7.432 -9.647 -16.654 1.00 84.44 86 SER A C 1
ATOM 622 O O . SER A 1 86 ? -8.496 -10.082 -17.095 1.00 84.44 86 SER A O 1
ATOM 624 N N . VAL A 1 87 ? -6.574 -10.438 -16.012 1.00 86.88 87 VAL A N 1
ATOM 625 C CA . VAL A 1 87 ? -6.833 -11.863 -15.747 1.00 86.88 87 VAL A CA 1
ATOM 626 C C . VAL A 1 87 ? -7.596 -12.077 -14.441 1.00 86.88 87 VAL A C 1
ATOM 628 O O . VAL A 1 87 ? -8.080 -13.178 -14.173 1.00 86.88 87 VAL A O 1
ATOM 631 N N . VAL A 1 88 ? -7.712 -11.030 -13.617 1.00 85.06 88 VAL A N 1
ATOM 632 C CA . VAL A 1 88 ? -8.513 -11.030 -12.391 1.00 85.06 88 VAL A CA 1
ATOM 633 C C . VAL A 1 88 ? -9.717 -10.106 -12.594 1.00 85.06 88 VAL A C 1
ATOM 635 O O . VAL A 1 88 ? -9.526 -8.922 -12.873 1.00 85.06 88 VAL A O 1
ATOM 638 N N . PRO A 1 89 ? -10.958 -10.602 -12.459 1.00 85.94 89 PRO A N 1
ATOM 639 C CA . PRO A 1 89 ? -12.132 -9.748 -12.565 1.00 85.94 89 PRO A CA 1
ATOM 640 C C . PRO A 1 89 ? -12.215 -8.792 -11.370 1.00 85.94 89 PRO A C 1
ATOM 642 O O . PRO A 1 89 ? -11.941 -9.181 -10.232 1.00 85.94 89 PRO A O 1
ATOM 645 N N . ALA A 1 90 ? -12.641 -7.557 -11.629 1.00 85.88 90 ALA A N 1
ATOM 646 C CA . ALA A 1 90 ? -12.966 -6.602 -10.580 1.00 85.88 90 ALA A CA 1
ATOM 647 C C . ALA A 1 90 ? -14.307 -6.961 -9.886 1.00 85.88 90 ALA A C 1
ATOM 649 O O . ALA A 1 90 ? -15.220 -7.476 -10.541 1.00 85.88 90 ALA A O 1
ATOM 650 N N . PRO A 1 91 ? -14.470 -6.659 -8.583 1.00 89.25 91 PRO A N 1
ATOM 651 C CA . PRO A 1 91 ? -13.435 -6.149 -7.694 1.00 89.25 91 PRO A CA 1
ATOM 652 C C . PRO A 1 91 ? -12.440 -7.254 -7.304 1.00 89.25 91 PRO A C 1
ATOM 654 O O . PRO A 1 91 ? -12.828 -8.387 -7.014 1.00 89.25 91 PRO A O 1
ATOM 657 N N . ILE A 1 92 ? -11.149 -6.924 -7.259 1.00 91.25 92 ILE A N 1
ATOM 658 C CA . ILE A 1 92 ? -10.094 -7.915 -6.980 1.00 91.25 92 ILE A CA 1
ATOM 659 C C . ILE A 1 92 ? -10.109 -8.413 -5.516 1.00 91.25 92 ILE A C 1
ATOM 661 O O . ILE A 1 92 ? -9.578 -9.490 -5.214 1.00 91.25 92 ILE A O 1
ATOM 665 N N . PHE A 1 93 ? -10.770 -7.679 -4.614 1.00 93.25 93 PHE A N 1
ATOM 666 C CA . PHE A 1 93 ? -11.071 -8.058 -3.229 1.00 93.25 93 PHE A CA 1
ATOM 667 C C . PHE A 1 93 ? -12.399 -7.436 -2.757 1.00 93.25 93 PHE A C 1
ATOM 669 O O . PHE A 1 93 ? -12.914 -6.501 -3.364 1.00 93.25 93 PHE A O 1
ATOM 676 N N . ASP A 1 94 ? -12.951 -7.941 -1.651 1.00 93.19 94 ASP A N 1
ATOM 677 C CA . ASP A 1 94 ? -14.136 -7.360 -1.007 1.00 93.19 94 ASP A CA 1
ATOM 678 C C . ASP A 1 94 ? -13.715 -6.323 0.044 1.00 93.19 94 ASP A C 1
ATOM 680 O O . ASP A 1 94 ? -13.241 -6.671 1.129 1.00 93.19 94 ASP A O 1
ATOM 684 N N . LYS A 1 95 ? -13.898 -5.041 -0.284 1.00 92.94 95 LYS A N 1
ATOM 685 C CA . LYS A 1 95 ? -13.538 -3.909 0.581 1.00 92.94 95 LYS A CA 1
ATOM 686 C C . LYS A 1 95 ? -14.235 -3.924 1.945 1.00 92.94 95 LYS A C 1
ATOM 688 O O . LYS A 1 95 ? -13.636 -3.508 2.932 1.00 92.94 95 LYS A O 1
ATOM 693 N N . GLY A 1 96 ? -15.453 -4.469 2.038 1.00 91.94 96 GLY A N 1
ATOM 694 C CA . GLY A 1 96 ? -16.204 -4.536 3.297 1.00 91.94 96 GLY A CA 1
ATOM 695 C C . GLY A 1 96 ? -15.580 -5.480 4.330 1.00 91.94 96 GLY A C 1
ATOM 696 O O . GLY A 1 96 ? -15.914 -5.412 5.514 1.00 91.94 96 GLY A O 1
ATOM 697 N N . ARG A 1 97 ? -14.658 -6.345 3.886 1.00 94.00 97 ARG A N 1
ATOM 698 C CA . ARG A 1 97 ? -13.966 -7.352 4.700 1.00 94.00 97 ARG A CA 1
ATOM 699 C C . ARG A 1 97 ? -12.560 -6.934 5.127 1.00 94.00 97 ARG A C 1
ATOM 701 O O . ARG A 1 97 ? -11.876 -7.742 5.750 1.00 94.00 97 ARG A O 1
ATOM 708 N N . VAL A 1 98 ? -12.118 -5.724 4.779 1.00 96.19 98 VAL A N 1
ATOM 709 C CA . VAL A 1 98 ? -10.820 -5.188 5.209 1.00 96.19 98 VAL A CA 1
ATOM 710 C C . VAL A 1 98 ? -10.901 -4.801 6.685 1.00 96.19 98 VAL A C 1
ATOM 712 O O . VAL A 1 98 ? -11.720 -3.971 7.082 1.00 96.19 98 VAL A O 1
ATOM 715 N N . GLU A 1 99 ? -10.048 -5.415 7.501 1.00 96.31 99 GLU A N 1
ATOM 716 C CA . GLU A 1 99 ? -9.984 -5.201 8.952 1.00 96.31 99 GLU A CA 1
ATOM 717 C C . GLU A 1 99 ? -8.805 -4.307 9.350 1.00 96.31 99 GLU A C 1
ATOM 719 O O . GLU A 1 99 ? -8.875 -3.572 10.339 1.00 96.31 99 GLU A O 1
ATOM 724 N N . LYS A 1 100 ? -7.716 -4.358 8.578 1.00 97.56 100 LYS A N 1
ATOM 725 C CA . LYS A 1 100 ? -6.497 -3.587 8.818 1.00 97.56 100 LYS A CA 1
ATOM 726 C C . LYS A 1 100 ? -5.805 -3.253 7.497 1.00 97.56 100 LYS A C 1
ATOM 728 O O . LYS A 1 100 ? -5.819 -4.050 6.562 1.00 97.56 100 LYS A O 1
ATOM 733 N N . ILE A 1 101 ? -5.193 -2.077 7.449 1.00 98.06 101 ILE A N 1
ATOM 734 C CA . ILE A 1 101 ? -4.370 -1.594 6.341 1.00 98.06 101 ILE A CA 1
ATOM 735 C C . ILE A 1 101 ? -3.014 -1.212 6.930 1.00 98.06 101 ILE A C 1
ATOM 737 O O . ILE A 1 101 ? -2.959 -0.505 7.935 1.00 98.06 101 ILE A O 1
ATOM 741 N N . GLU A 1 102 ? -1.929 -1.687 6.332 1.00 97.62 102 GLU A N 1
ATOM 742 C CA . GLU A 1 102 ? -0.572 -1.236 6.640 1.00 97.62 102 GLU A CA 1
ATOM 743 C C . GLU A 1 102 ? 0.034 -0.602 5.403 1.00 97.62 102 GLU A C 1
ATOM 745 O O . GLU A 1 102 ? -0.014 -1.179 4.321 1.00 97.62 102 GLU A O 1
ATOM 750 N N . ILE A 1 103 ? 0.597 0.586 5.566 1.00 95.19 103 ILE A N 1
ATOM 751 C CA . ILE A 1 103 ? 1.271 1.322 4.507 1.00 95.19 103 ILE A CA 1
ATOM 752 C C . ILE A 1 103 ? 2.686 1.572 4.991 1.00 95.19 103 ILE A C 1
ATOM 754 O O . ILE A 1 103 ? 2.882 2.178 6.044 1.00 95.19 103 ILE A O 1
ATOM 758 N N . THR A 1 104 ? 3.663 1.106 4.229 1.00 92.88 104 THR A N 1
ATOM 759 C CA . THR A 1 104 ? 5.074 1.340 4.510 1.00 92.88 104 THR A CA 1
ATOM 760 C C . THR A 1 104 ? 5.681 2.088 3.340 1.00 92.88 104 THR A C 1
ATOM 762 O O . THR A 1 104 ? 5.593 1.645 2.197 1.00 92.88 104 THR A O 1
ATOM 765 N N . PHE A 1 105 ? 6.313 3.211 3.641 1.00 89.75 105 PHE A N 1
ATOM 766 C CA . PHE A 1 105 ? 7.156 3.959 2.729 1.00 89.75 105 PHE A CA 1
ATOM 767 C C . PHE A 1 105 ? 8.585 3.912 3.260 1.00 89.75 105 PHE A C 1
ATOM 769 O O . PHE A 1 105 ? 8.811 4.145 4.447 1.00 89.75 105 PHE A O 1
ATOM 776 N N . HIS A 1 106 ? 9.538 3.633 2.384 1.00 87.75 106 HIS A N 1
ATOM 777 C CA . HIS A 1 106 ? 10.955 3.662 2.709 1.00 87.75 106 HIS A CA 1
ATOM 778 C C . HIS A 1 106 ? 11.729 4.269 1.546 1.00 87.75 106 HIS A C 1
ATOM 780 O O . HIS A 1 106 ? 11.522 3.886 0.398 1.00 87.75 106 HIS A O 1
ATOM 786 N N . TRP A 1 107 ? 12.638 5.192 1.828 1.00 85.19 107 TRP A N 1
ATOM 787 C CA . TRP A 1 107 ? 13.486 5.794 0.812 1.00 85.19 107 TRP A CA 1
ATOM 788 C C . TRP A 1 107 ? 14.882 6.085 1.352 1.00 85.19 107 TRP A C 1
ATOM 790 O O . TRP A 1 107 ? 15.055 6.857 2.293 1.00 85.19 107 TRP A O 1
ATOM 800 N N . GLU A 1 108 ? 15.887 5.511 0.695 1.00 80.12 108 GLU A N 1
ATOM 801 C CA . GLU A 1 108 ? 17.306 5.752 0.958 1.00 80.12 108 GLU A CA 1
ATOM 802 C C . GLU A 1 108 ? 17.909 6.648 -0.135 1.00 80.12 108 GLU A C 1
ATOM 804 O O . GLU A 1 108 ? 18.710 6.213 -0.954 1.00 80.12 108 GLU A O 1
ATOM 809 N N . GLY A 1 109 ? 17.503 7.915 -0.190 1.00 73.75 109 GLY A N 1
ATOM 810 C CA . GLY A 1 109 ? 18.061 8.883 -1.141 1.00 73.75 109 GLY A CA 1
ATOM 811 C C . GLY A 1 109 ? 19.420 9.467 -0.742 1.00 73.75 109 GLY A C 1
ATOM 812 O O . GLY A 1 109 ? 19.940 9.203 0.342 1.00 73.75 109 GLY A O 1
ATOM 813 N N . LEU A 1 110 ? 19.953 10.355 -1.588 1.00 71.31 110 LEU A N 1
ATOM 814 C CA . LEU A 1 110 ? 21.161 11.155 -1.314 1.00 71.31 110 LEU A CA 1
ATOM 815 C C . LEU A 1 110 ? 20.911 12.420 -0.461 1.00 71.31 110 LEU A C 1
ATOM 817 O O . LEU A 1 110 ? 21.816 13.232 -0.279 1.00 71.31 110 LEU A O 1
ATOM 821 N N . SER A 1 111 ? 19.689 12.618 0.037 1.00 71.19 111 SER A N 1
ATOM 822 C CA . SER A 1 111 ? 19.328 13.750 0.903 1.00 71.19 111 SER A CA 1
ATOM 823 C C . SER A 1 111 ? 19.945 13.625 2.302 1.00 71.19 111 SER A C 1
ATOM 825 O O . SER A 1 111 ? 20.035 12.525 2.841 1.00 71.19 111 SER A O 1
ATOM 827 N N . ASP A 1 112 ? 20.257 14.751 2.953 1.00 71.62 112 ASP A N 1
ATOM 828 C CA . ASP A 1 112 ? 20.669 14.789 4.371 1.00 71.62 112 ASP A CA 1
ATOM 829 C C . ASP A 1 112 ? 19.569 14.280 5.328 1.00 71.62 112 ASP A C 1
ATOM 831 O O . ASP A 1 112 ? 19.835 13.928 6.479 1.00 71.62 112 ASP A O 1
ATOM 835 N N . TYR A 1 113 ? 18.326 14.227 4.843 1.00 71.31 113 TYR A N 1
ATOM 836 C CA . TYR A 1 113 ? 17.161 13.689 5.547 1.00 71.31 113 TYR A CA 1
ATOM 837 C C . TYR A 1 113 ? 16.890 12.213 5.209 1.00 71.31 113 TYR A C 1
ATOM 839 O O . TYR A 1 113 ? 15.824 11.699 5.522 1.00 71.31 113 TYR A O 1
ATOM 847 N N . SER A 1 114 ? 17.841 11.525 4.574 1.00 75.31 114 SER A N 1
ATOM 848 C CA . SER A 1 114 ? 17.790 10.089 4.287 1.00 75.31 114 SER A CA 1
ATOM 849 C C . SER A 1 114 ? 18.431 9.256 5.415 1.00 75.31 114 SER A C 1
ATOM 851 O O . SER A 1 114 ? 19.427 9.701 5.998 1.00 75.31 114 SER A O 1
ATOM 853 N N . PRO A 1 115 ? 17.919 8.052 5.733 1.00 83.12 115 PRO A N 1
ATOM 854 C CA . PRO A 1 115 ? 16.714 7.435 5.173 1.00 83.12 115 PRO A CA 1
ATOM 855 C C . PRO A 1 115 ? 15.443 8.168 5.607 1.00 83.12 115 PRO A C 1
ATOM 857 O O . PRO A 1 115 ? 15.420 8.780 6.674 1.00 83.12 115 PRO A O 1
ATOM 860 N N . VAL A 1 116 ? 14.403 8.094 4.778 1.00 85.44 116 VAL A N 1
ATOM 861 C CA . VAL A 1 116 ? 13.030 8.465 5.136 1.00 85.44 116 VAL A CA 1
ATOM 862 C C . VAL A 1 116 ? 12.220 7.187 5.281 1.00 85.44 116 VAL A C 1
ATOM 864 O O . VAL A 1 116 ? 12.132 6.395 4.345 1.00 85.44 116 VAL A O 1
ATOM 867 N N . ASP A 1 117 ? 11.590 7.020 6.434 1.00 89.00 117 ASP A N 1
ATOM 868 C CA . ASP A 1 117 ? 10.709 5.904 6.743 1.00 89.00 117 ASP A CA 1
ATOM 869 C C . ASP A 1 117 ? 9.352 6.441 7.187 1.00 89.00 117 ASP A C 1
ATOM 871 O O . ASP A 1 117 ? 9.265 7.360 8.007 1.00 89.00 117 ASP A O 1
ATOM 875 N N . SER A 1 118 ? 8.280 5.840 6.685 1.00 90.38 118 SER A N 1
ATOM 876 C CA . SER A 1 118 ? 6.942 6.028 7.226 1.00 90.38 118 SER A CA 1
ATOM 877 C C . SER A 1 118 ? 6.223 4.695 7.322 1.00 90.38 118 SER A C 1
ATOM 879 O O . SER A 1 118 ? 6.206 3.912 6.375 1.00 90.38 118 SER A O 1
ATOM 881 N N . HIS A 1 119 ? 5.604 4.450 8.469 1.00 94.88 119 HIS A N 1
ATOM 882 C CA . HIS A 1 119 ? 4.747 3.305 8.695 1.00 94.88 119 HIS A CA 1
ATOM 883 C C . HIS A 1 119 ? 3.393 3.781 9.216 1.00 94.88 119 HIS A C 1
ATOM 885 O O . HIS A 1 119 ? 3.289 4.346 10.303 1.00 94.88 119 HIS A O 1
ATOM 891 N N . THR A 1 120 ? 2.347 3.549 8.431 1.00 96.06 120 THR A N 1
ATOM 892 C CA . THR A 1 120 ? 0.964 3.877 8.775 1.00 96.06 120 THR A CA 1
ATOM 893 C C . THR A 1 120 ? 0.196 2.580 8.981 1.00 96.06 120 THR A C 1
ATOM 895 O O . THR A 1 120 ? 0.141 1.731 8.097 1.00 96.06 120 THR A O 1
ATOM 898 N N . THR A 1 121 ? -0.435 2.427 10.139 1.00 98.00 121 THR A N 1
ATOM 899 C CA . THR A 1 121 ? -1.384 1.348 10.422 1.00 98.00 121 THR A CA 1
ATOM 900 C C . THR A 1 121 ? -2.778 1.940 10.568 1.00 98.00 121 THR A C 1
ATOM 902 O O . THR A 1 121 ? -2.980 2.789 11.430 1.00 98.00 121 THR A O 1
ATOM 905 N N . LEU A 1 122 ? -3.753 1.441 9.808 1.00 98.25 122 LEU A N 1
ATOM 906 C CA . LEU A 1 122 ? -5.179 1.687 10.018 1.00 98.25 122 LEU A CA 1
ATOM 907 C C . LEU A 1 122 ? -5.851 0.394 10.485 1.00 98.25 122 LEU A C 1
ATOM 909 O O . LEU A 1 122 ? -5.606 -0.675 9.924 1.00 98.25 122 LEU A O 1
ATOM 913 N N . ARG A 1 123 ? -6.720 0.469 11.493 1.00 98.00 123 ARG A N 1
ATOM 914 C CA . ARG A 1 123 ? -7.497 -0.670 12.005 1.00 98.00 123 ARG A CA 1
ATOM 915 C C . ARG A 1 123 ? -8.959 -0.296 12.114 1.00 98.00 123 ARG A C 1
ATOM 917 O O . ARG A 1 123 ? -9.282 0.757 12.654 1.00 98.00 123 ARG A O 1
ATOM 924 N N . LYS A 1 124 ? -9.836 -1.172 11.629 1.00 96.25 124 LYS A N 1
ATOM 925 C CA . LYS A 1 124 ? -11.279 -0.939 11.666 1.00 96.25 124 LYS A CA 1
ATOM 926 C C . LYS A 1 124 ? -11.750 -0.771 13.114 1.00 96.25 124 LYS A C 1
ATOM 928 O O . LYS A 1 124 ? -11.476 -1.622 13.961 1.00 96.25 124 LYS A O 1
ATOM 933 N N . ALA A 1 125 ? -12.461 0.319 13.384 1.00 95.94 125 ALA A N 1
ATOM 934 C CA . ALA A 1 125 ? -12.964 0.678 14.703 1.00 95.94 125 ALA A CA 1
ATOM 935 C C . ALA A 1 125 ? -14.303 1.418 14.562 1.00 95.94 125 ALA A C 1
ATOM 937 O O . ALA A 1 125 ? -14.369 2.499 13.986 1.00 95.94 125 ALA A O 1
ATOM 938 N N . GLY A 1 126 ? -15.386 0.834 15.083 1.00 92.19 126 GLY A N 1
ATOM 939 C CA . GLY A 1 126 ? -16.723 1.428 14.966 1.00 92.19 126 GLY A CA 1
ATOM 940 C C . GLY A 1 126 ? -17.164 1.602 13.507 1.00 92.19 126 GLY A C 1
ATOM 941 O O . GLY A 1 126 ? -17.197 0.629 12.755 1.00 92.19 126 GLY A O 1
ATOM 942 N N . ASP A 1 127 ? -17.518 2.834 13.142 1.00 90.94 127 ASP A N 1
ATOM 943 C CA . ASP A 1 127 ? -17.906 3.305 11.803 1.00 90.94 127 ASP A CA 1
ATOM 944 C C . ASP A 1 127 ? -16.736 3.949 11.027 1.00 90.94 127 ASP A C 1
ATOM 946 O O . ASP A 1 127 ? -16.937 4.743 10.105 1.00 90.94 127 ASP A O 1
ATOM 950 N N . GLY A 1 128 ? -15.499 3.630 11.411 1.00 96.19 128 GLY A N 1
ATOM 951 C CA . GLY A 1 128 ? -14.295 4.174 10.800 1.00 96.19 128 GLY A CA 1
ATOM 952 C C . GLY A 1 128 ? -13.064 3.308 11.020 1.00 96.19 128 GLY A C 1
ATOM 953 O O . GLY A 1 128 ? -13.142 2.087 11.200 1.00 96.19 128 GLY A O 1
ATOM 954 N N . PHE A 1 129 ? -11.908 3.960 10.974 1.00 97.88 129 PHE A N 1
ATOM 955 C CA . PHE A 1 129 ? -10.616 3.353 11.248 1.00 97.88 129 PHE A CA 1
ATOM 956 C C . PHE A 1 129 ? -9.847 4.210 12.243 1.00 97.88 129 PHE A C 1
ATOM 958 O O . PHE A 1 129 ? -9.723 5.418 12.058 1.00 97.88 129 PHE A O 1
ATOM 965 N N . ASP A 1 130 ? -9.283 3.574 13.261 1.00 98.12 130 ASP A N 1
ATOM 966 C CA . ASP A 1 130 ? -8.230 4.191 14.055 1.00 98.12 130 ASP A CA 1
ATOM 967 C C . ASP A 1 130 ? -6.917 4.057 13.292 1.00 98.12 130 ASP A C 1
ATOM 969 O O . ASP A 1 130 ? -6.616 2.988 12.750 1.00 98.12 130 ASP A O 1
ATOM 973 N N . PHE A 1 131 ? -6.129 5.125 13.256 1.00 97.50 131 PHE A N 1
ATOM 974 C CA . PHE A 1 131 ? -4.837 5.134 12.593 1.00 97.50 131 PHE A CA 1
ATOM 975 C C . PHE A 1 131 ? -3.705 5.519 13.542 1.00 97.50 131 PHE A C 1
ATOM 977 O O . PHE A 1 131 ? -3.880 6.291 14.488 1.00 97.50 131 PHE A O 1
ATOM 984 N N . ALA A 1 132 ? -2.525 4.988 13.248 1.00 96.56 132 ALA A N 1
ATOM 985 C CA . ALA A 1 132 ? -1.255 5.386 13.826 1.00 96.56 132 ALA A CA 1
ATOM 986 C C . ALA A 1 132 ? -0.235 5.524 12.696 1.00 96.56 132 ALA A C 1
ATOM 988 O O . ALA A 1 132 ? -0.143 4.645 11.842 1.00 96.56 132 ALA A O 1
ATOM 989 N N . VAL A 1 133 ? 0.500 6.628 12.691 1.00 94.38 133 VAL A N 1
ATOM 990 C CA . VAL A 1 133 ? 1.528 6.961 11.707 1.00 94.38 133 VAL A CA 1
ATOM 991 C C . VAL A 1 133 ? 2.822 7.195 12.470 1.00 94.38 133 VAL A C 1
ATOM 993 O O . VAL A 1 133 ? 2.870 8.044 13.360 1.00 94.38 133 VAL A O 1
ATOM 996 N N . GLU A 1 134 ? 3.861 6.455 12.116 1.00 92.62 134 GLU A N 1
ATOM 997 C CA . GLU A 1 134 ? 5.226 6.637 12.601 1.00 92.62 134 GLU A CA 1
ATOM 998 C C . GLU A 1 134 ? 6.085 7.106 11.426 1.00 92.62 134 GLU A C 1
ATOM 100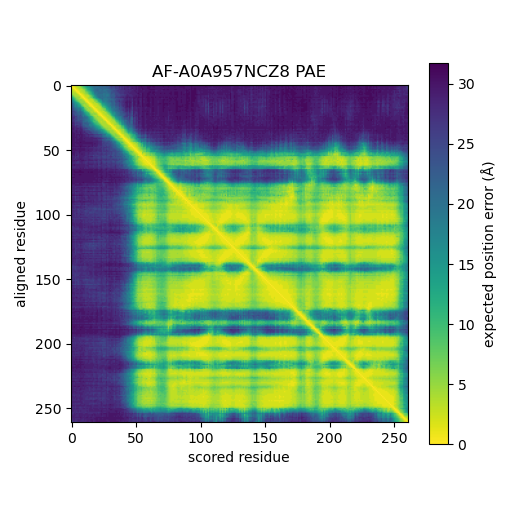0 O O . GLU A 1 134 ? 6.056 6.503 10.353 1.00 92.62 134 GLU A O 1
ATOM 1005 N N . ARG A 1 135 ? 6.821 8.203 11.603 1.00 89.62 135 ARG A N 1
ATOM 1006 C CA . ARG A 1 135 ? 7.696 8.795 10.586 1.00 89.62 135 ARG A CA 1
ATOM 1007 C C . ARG A 1 135 ? 9.082 9.028 11.156 1.00 89.62 135 ARG A C 1
ATOM 1009 O O . ARG A 1 135 ? 9.228 9.517 12.280 1.00 89.62 135 ARG A O 1
ATOM 1016 N N . SER A 1 136 ? 10.101 8.760 10.352 1.00 88.12 136 SER A N 1
ATOM 1017 C CA . SER A 1 136 ? 11.459 9.214 10.621 1.00 88.12 136 SER A CA 1
ATOM 1018 C C . SER A 1 136 ? 12.170 9.678 9.363 1.00 88.12 136 SER A C 1
ATOM 1020 O O . SER A 1 136 ? 11.927 9.160 8.280 1.00 88.12 136 SER A O 1
ATOM 1022 N N . ALA A 1 137 ? 13.071 10.640 9.530 1.00 86.75 137 ALA A N 1
ATOM 1023 C CA . ALA A 1 137 ? 13.981 11.071 8.485 1.00 86.75 137 ALA A CA 1
ATOM 1024 C C . ALA A 1 137 ? 15.370 11.373 9.029 1.00 86.75 137 ALA A C 1
ATOM 1026 O O . ALA A 1 137 ? 15.527 11.960 10.104 1.00 86.75 137 ALA A O 1
ATOM 1027 N N . GLY A 1 138 ? 16.373 11.015 8.241 1.00 81.19 138 GLY A N 1
ATOM 1028 C CA . GLY A 1 138 ? 17.779 11.144 8.568 1.00 81.19 138 GLY A CA 1
ATOM 1029 C C . GLY A 1 138 ? 18.316 9.921 9.318 1.00 81.19 138 GLY A C 1
ATOM 1030 O O . GLY A 1 138 ? 17.555 9.120 9.870 1.00 81.19 138 GLY A O 1
ATOM 1031 N N . PRO A 1 139 ? 19.646 9.762 9.388 1.00 76.31 139 PRO A N 1
ATOM 1032 C CA . PRO A 1 139 ? 20.261 8.596 10.005 1.00 76.31 139 PRO A CA 1
ATOM 1033 C C . PRO A 1 139 ? 19.904 8.525 11.489 1.00 76.31 139 PRO A C 1
ATOM 1035 O O . PRO A 1 139 ? 20.108 9.491 12.227 1.00 76.31 139 PRO A O 1
ATOM 1038 N N . ALA A 1 140 ? 19.427 7.365 11.948 1.00 62.62 140 ALA A N 1
ATOM 1039 C CA . ALA A 1 140 ? 18.979 7.164 13.329 1.00 62.62 140 ALA A CA 1
ATOM 1040 C C . ALA A 1 140 ? 20.052 7.485 14.390 1.00 62.62 140 ALA A C 1
ATOM 1042 O O . ALA A 1 140 ? 19.717 7.773 15.539 1.00 62.62 140 ALA A O 1
ATOM 1043 N N . GLU A 1 141 ? 21.331 7.429 14.009 1.00 60.84 141 GLU A N 1
ATOM 1044 C CA . GLU A 1 141 ? 22.486 7.706 14.870 1.00 60.84 141 GLU A CA 1
ATOM 1045 C C . GLU A 1 141 ? 22.837 9.200 14.966 1.00 60.84 141 GLU A C 1
ATOM 1047 O O . GLU A 1 141 ? 23.625 9.597 15.829 1.00 60.84 141 GLU A O 1
ATOM 1052 N N . LEU A 1 142 ? 22.257 10.048 14.110 1.00 64.06 142 LEU A N 1
ATOM 1053 C CA . LEU A 1 142 ? 22.472 11.488 14.153 1.00 64.06 142 LEU A CA 1
ATOM 1054 C C . LEU A 1 142 ? 21.423 12.166 15.039 1.00 64.06 142 LEU A C 1
ATOM 1056 O O . LEU A 1 142 ? 20.220 11.911 14.953 1.00 64.06 142 LEU A O 1
ATOM 1060 N N . ALA A 1 143 ? 21.892 13.113 15.855 1.00 59.50 143 ALA A N 1
ATOM 1061 C CA . ALA A 1 143 ? 21.049 13.962 16.703 1.00 59.50 143 ALA A CA 1
ATOM 1062 C C . ALA A 1 143 ? 20.061 14.841 15.906 1.00 59.50 143 ALA A C 1
ATOM 1064 O O . ALA A 1 143 ? 19.198 15.481 16.497 1.00 59.50 143 ALA A O 1
ATOM 1065 N N . THR A 1 144 ? 20.207 14.885 14.580 1.00 62.38 144 THR A N 1
ATOM 1066 C CA . THR A 1 144 ? 19.369 15.624 13.631 1.00 62.38 144 THR A CA 1
ATOM 1067 C C . THR A 1 144 ? 18.258 14.775 13.016 1.00 62.38 144 THR A C 1
ATOM 1069 O O . THR A 1 144 ? 17.532 15.290 12.170 1.00 62.38 144 THR A O 1
ATOM 1072 N N . SER A 1 145 ? 18.119 13.500 13.404 1.00 72.12 145 SER A N 1
ATOM 1073 C CA . SER A 1 145 ? 17.015 12.672 12.913 1.00 72.12 145 SER A CA 1
ATOM 1074 C C . SER A 1 145 ? 15.670 13.249 13.356 1.00 72.12 145 SER A C 1
ATOM 1076 O O . SER A 1 145 ? 15.419 13.479 14.543 1.00 72.12 145 SER A O 1
ATOM 1078 N N . LEU A 1 146 ? 14.806 13.504 12.379 1.00 81.75 146 LEU A N 1
ATOM 1079 C CA . LEU A 1 146 ? 13.442 13.953 12.602 1.00 81.75 146 LEU A CA 1
ATOM 1080 C C . LEU A 1 146 ? 12.585 12.723 12.870 1.00 81.75 146 LEU A C 1
ATOM 1082 O O . LEU A 1 146 ? 12.715 11.712 12.183 1.00 81.75 146 LEU A O 1
ATOM 1086 N N . ARG A 1 147 ? 11.729 12.798 13.885 1.00 84.94 147 ARG A N 1
ATOM 1087 C CA . ARG A 1 147 ? 10.760 11.752 14.206 1.00 84.94 147 ARG A CA 1
ATOM 1088 C C . ARG A 1 147 ? 9.427 12.396 14.496 1.00 84.94 147 ARG A C 1
ATOM 1090 O O . ARG A 1 147 ? 9.374 13.375 15.239 1.00 84.94 147 ARG A O 1
ATOM 1097 N N . ASP A 1 148 ? 8.378 11.813 13.950 1.00 86.81 148 ASP A N 1
ATOM 1098 C CA . ASP A 1 148 ? 7.019 12.258 14.183 1.00 86.81 148 ASP A CA 1
ATOM 1099 C C . ASP A 1 148 ? 6.087 11.057 14.317 1.00 86.81 148 ASP A C 1
ATOM 1101 O O . ASP A 1 148 ? 6.162 10.112 13.537 1.00 86.81 148 ASP A O 1
ATOM 1105 N N . ASN A 1 149 ? 5.223 11.107 15.328 1.00 90.00 149 ASN A N 1
ATOM 1106 C CA . ASN A 1 149 ? 4.253 10.063 15.615 1.00 90.00 149 ASN A CA 1
ATOM 1107 C C . ASN A 1 149 ? 2.878 10.709 15.752 1.00 90.00 149 ASN A C 1
ATOM 1109 O O . ASN A 1 149 ? 2.658 11.539 16.638 1.00 90.00 149 ASN A O 1
ATOM 1113 N N . GLN A 1 150 ? 1.938 10.271 14.926 1.00 91.44 150 GLN A N 1
ATOM 1114 C CA . GLN A 1 150 ? 0.572 10.772 14.899 1.00 91.44 150 GLN A CA 1
ATOM 1115 C C . GLN A 1 150 ? -0.406 9.615 15.085 1.00 91.44 150 GLN A C 1
ATOM 1117 O O . GLN A 1 150 ? -0.157 8.488 14.669 1.00 91.44 150 GLN A O 1
ATOM 1122 N N . SER A 1 151 ? -1.542 9.883 15.719 1.00 95.88 151 SER A N 1
ATOM 1123 C CA . SER A 1 151 ? -2.650 8.930 15.786 1.00 95.88 151 SER A CA 1
ATOM 1124 C C . SER A 1 151 ? -3.979 9.666 15.780 1.00 95.88 151 SER A C 1
ATOM 1126 O O . SER A 1 151 ? -4.045 10.846 16.136 1.00 95.88 151 SER A O 1
ATOM 1128 N N . GLY A 1 152 ? -5.032 8.974 15.370 1.00 95.62 152 GLY A N 1
ATOM 1129 C CA . GLY A 1 152 ? -6.373 9.532 15.310 1.00 95.62 152 GLY A CA 1
ATOM 1130 C C . GLY A 1 152 ? -7.381 8.525 14.781 1.00 95.62 152 GLY A C 1
ATOM 1131 O O . GLY A 1 152 ? -7.109 7.326 14.742 1.00 95.62 152 GLY A O 1
ATOM 1132 N N . SER A 1 153 ? -8.530 9.032 14.350 1.00 96.50 153 SER A N 1
ATOM 1133 C CA . SER A 1 153 ? -9.566 8.236 13.695 1.00 96.50 153 SER A CA 1
ATOM 1134 C C . SER A 1 153 ? -9.973 8.911 12.389 1.00 96.50 153 SER A C 1
ATOM 1136 O O . SER A 1 153 ? -10.004 10.140 12.303 1.00 96.50 153 SER A O 1
ATOM 1138 N N . VAL A 1 154 ? -10.289 8.105 11.383 1.00 96.44 154 VAL A N 1
ATOM 1139 C CA . VAL A 1 154 ? -10.753 8.525 10.058 1.00 96.44 154 VAL A CA 1
ATOM 1140 C C . VAL A 1 154 ? -12.089 7.848 9.751 1.00 96.44 154 VAL A C 1
ATOM 1142 O O . VAL A 1 154 ? -12.330 6.713 10.173 1.00 96.44 154 VAL A O 1
ATOM 1145 N N . ALA A 1 155 ? -12.981 8.545 9.047 1.00 96.31 155 ALA A N 1
ATOM 1146 C CA . ALA A 1 155 ? -14.293 8.008 8.707 1.00 96.31 155 ALA A CA 1
ATOM 1147 C C . ALA A 1 155 ? -14.175 6.850 7.703 1.00 96.31 155 ALA A C 1
ATOM 1149 O O . ALA A 1 155 ? -13.331 6.872 6.805 1.00 96.31 155 ALA A O 1
ATOM 1150 N N . GLU A 1 156 ? -15.067 5.856 7.801 1.00 95.12 156 GLU A N 1
ATOM 1151 C CA . GLU A 1 156 ? -15.072 4.717 6.870 1.00 95.12 156 GLU A CA 1
ATOM 1152 C C . GLU A 1 156 ? -15.243 5.177 5.418 1.00 95.12 156 GLU A C 1
ATOM 1154 O O . GLU A 1 156 ? -14.647 4.585 4.532 1.00 95.12 156 GLU A O 1
ATOM 1159 N N . ALA A 1 157 ? -15.974 6.268 5.166 1.00 94.56 157 ALA A N 1
ATOM 1160 C CA . ALA A 1 157 ? -16.176 6.804 3.819 1.00 94.56 157 ALA A CA 1
ATOM 1161 C C . ALA A 1 157 ? -14.878 7.269 3.128 1.00 94.56 157 ALA A C 1
ATOM 1163 O O . ALA A 1 157 ? -14.764 7.143 1.907 1.00 94.56 157 ALA A O 1
ATOM 1164 N N . ASP A 1 158 ? -13.909 7.790 3.886 1.00 94.06 158 ASP A N 1
ATOM 1165 C CA . ASP A 1 158 ? -12.630 8.244 3.330 1.00 94.06 158 ASP A CA 1
ATOM 1166 C C . ASP A 1 158 ? -11.741 7.043 2.977 1.00 94.06 158 ASP A C 1
ATOM 1168 O O . ASP A 1 158 ? -11.178 6.973 1.884 1.00 94.06 158 ASP A O 1
ATOM 1172 N N . VAL A 1 159 ? -11.709 6.032 3.852 1.00 96.19 159 VAL A N 1
ATOM 1173 C CA . VAL A 1 159 ? -11.003 4.765 3.596 1.00 96.19 159 VAL A CA 1
ATOM 1174 C C . VAL A 1 159 ? -11.689 3.953 2.488 1.00 96.19 159 VAL A C 1
ATOM 1176 O O . VAL A 1 159 ? -11.019 3.321 1.673 1.00 96.19 159 VAL A O 1
ATOM 1179 N N . ASP A 1 160 ? -13.020 3.986 2.397 1.00 95.44 160 ASP A N 1
ATOM 1180 C CA . ASP A 1 160 ? -13.792 3.271 1.375 1.00 95.44 160 ASP A CA 1
ATOM 1181 C C . ASP A 1 160 ? -13.493 3.787 -0.036 1.00 95.44 160 ASP A C 1
ATOM 1183 O O . ASP A 1 160 ? -13.456 2.990 -0.977 1.00 95.44 160 ASP A O 1
ATOM 1187 N N . ARG A 1 161 ? -13.222 5.091 -0.198 1.00 93.75 161 ARG A N 1
ATOM 1188 C CA . ARG A 1 161 ? -12.781 5.656 -1.483 1.00 93.75 161 ARG A CA 1
ATOM 1189 C C . ARG A 1 161 ? -11.460 5.032 -1.922 1.00 93.75 161 ARG A C 1
ATOM 1191 O O . ARG A 1 161 ? -11.393 4.487 -3.021 1.00 93.75 161 ARG A O 1
ATOM 1198 N N . PHE A 1 162 ? -10.470 5.024 -1.030 1.00 95.25 162 PHE A N 1
ATOM 1199 C CA . PHE A 1 162 ? -9.177 4.379 -1.257 1.00 95.25 162 PHE A CA 1
ATOM 1200 C C . PHE A 1 162 ? -9.335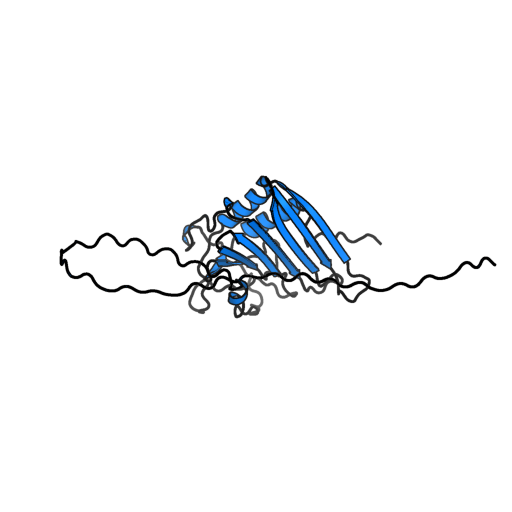 2.898 -1.636 1.00 95.25 162 PHE A C 1
ATOM 1202 O O . PHE A 1 162 ? -8.846 2.455 -2.674 1.00 95.25 162 PHE A O 1
ATOM 1209 N N . LEU A 1 163 ? -10.091 2.133 -0.841 1.00 96.19 163 LEU A N 1
ATOM 1210 C CA . LEU A 1 163 ? -10.314 0.708 -1.097 1.00 96.19 163 LEU A CA 1
ATOM 1211 C C . LEU A 1 163 ? -11.076 0.447 -2.401 1.00 96.19 163 LEU A C 1
ATOM 1213 O O . LEU A 1 163 ? -10.824 -0.558 -3.062 1.00 96.19 163 LEU A O 1
ATOM 1217 N N . THR A 1 164 ? -12.002 1.330 -2.778 1.00 95.50 164 THR A N 1
ATOM 1218 C CA . THR A 1 164 ? -12.753 1.219 -4.035 1.00 95.50 164 THR A CA 1
ATOM 1219 C C . THR A 1 164 ? -11.837 1.373 -5.240 1.00 95.50 164 THR A C 1
ATOM 1221 O O . THR A 1 164 ? -11.945 0.581 -6.175 1.00 95.50 164 THR A O 1
ATOM 1224 N N . GLU A 1 165 ? -10.926 2.348 -5.212 1.00 92.94 165 GLU A N 1
ATOM 1225 C CA . GLU A 1 165 ? -9.962 2.532 -6.296 1.00 92.94 165 GLU A CA 1
ATOM 1226 C C . GLU A 1 165 ? -9.020 1.336 -6.405 1.00 92.94 165 GLU A C 1
ATOM 1228 O O . GLU A 1 165 ? -8.896 0.770 -7.489 1.00 92.94 165 GLU A O 1
ATOM 1233 N N . LEU A 1 166 ? -8.451 0.873 -5.285 1.00 93.62 166 LEU A N 1
ATOM 1234 C CA . LEU A 1 166 ? -7.577 -0.304 -5.266 1.00 93.62 166 LEU A CA 1
ATOM 1235 C C . LEU A 1 166 ? -8.283 -1.568 -5.777 1.00 93.62 166 LEU A C 1
ATOM 1237 O O . LEU A 1 166 ? -7.691 -2.350 -6.519 1.00 93.62 166 LEU A O 1
ATOM 1241 N N . ALA A 1 167 ? -9.548 -1.774 -5.403 1.00 94.44 167 ALA A N 1
ATOM 1242 C CA . ALA A 1 167 ? -10.321 -2.945 -5.809 1.00 94.44 167 ALA A CA 1
ATOM 1243 C C . ALA A 1 167 ? -10.638 -2.978 -7.313 1.00 94.44 167 ALA A C 1
ATOM 1245 O O . ALA A 1 167 ? -10.939 -4.051 -7.841 1.00 94.44 167 ALA A O 1
ATOM 1246 N N . ALA A 1 168 ? -10.589 -1.830 -7.992 1.00 92.94 168 ALA A N 1
ATOM 1247 C CA . ALA A 1 168 ? -10.887 -1.697 -9.413 1.00 92.94 168 ALA A CA 1
ATOM 1248 C C . ALA A 1 168 ? -9.644 -1.782 -10.316 1.00 92.94 168 ALA A C 1
ATOM 1250 O O . ALA A 1 168 ? -9.793 -1.785 -11.535 1.00 92.94 168 ALA A O 1
ATOM 1251 N N . ILE A 1 169 ? -8.431 -1.842 -9.753 1.00 91.38 169 ILE A N 1
ATOM 1252 C CA . ILE A 1 169 ? -7.193 -1.850 -10.543 1.00 91.38 169 ILE A CA 1
ATOM 1253 C C . ILE A 1 169 ? -7.099 -3.146 -11.372 1.00 91.38 169 ILE A C 1
ATOM 1255 O O . ILE A 1 169 ? -7.095 -4.234 -10.789 1.00 91.38 169 ILE A O 1
ATOM 1259 N N . PRO A 1 170 ? -6.979 -3.052 -12.712 1.00 91.19 170 PRO A N 1
ATOM 1260 C CA . PRO A 1 170 ? -6.737 -4.207 -13.574 1.00 91.19 170 PRO A CA 1
ATOM 1261 C C . PRO A 1 170 ? -5.427 -4.921 -13.221 1.00 91.19 170 PRO A C 1
ATOM 1263 O O . PRO A 1 170 ? -4.402 -4.271 -13.002 1.00 91.19 170 PRO A O 1
ATOM 1266 N N . LEU A 1 171 ? -5.456 -6.257 -13.196 1.00 90.88 171 LEU A N 1
ATOM 1267 C CA . LEU A 1 171 ? -4.312 -7.100 -12.846 1.00 90.88 171 LEU A CA 1
ATOM 1268 C C . LEU A 1 171 ? -3.998 -8.091 -13.963 1.00 90.88 171 LEU A C 1
ATOM 1270 O O . LEU A 1 171 ? -4.865 -8.861 -14.377 1.00 90.88 171 LEU A O 1
ATOM 1274 N N . ILE A 1 172 ? -2.732 -8.167 -14.358 1.00 88.88 172 ILE A N 1
ATOM 1275 C CA . ILE A 1 172 ? -2.210 -9.217 -15.246 1.00 88.88 172 ILE A CA 1
ATOM 1276 C C . ILE A 1 172 ? -1.299 -10.160 -14.471 1.00 88.88 172 ILE A C 1
ATOM 1278 O O . ILE A 1 172 ? -0.691 -9.764 -13.479 1.00 88.88 172 ILE A O 1
ATOM 1282 N N . ALA A 1 173 ? -1.199 -11.415 -14.900 1.00 86.00 173 ALA A N 1
ATOM 1283 C CA . ALA A 1 173 ? -0.292 -12.365 -14.266 1.00 86.00 173 ALA A CA 1
ATOM 1284 C C . ALA A 1 173 ? 1.168 -11.915 -14.441 1.00 86.00 173 ALA A C 1
ATOM 1286 O O . ALA A 1 173 ? 1.582 -11.543 -15.539 1.00 86.00 173 ALA A O 1
ATOM 1287 N N . HIS A 1 174 ? 1.947 -11.960 -13.358 1.00 77.50 174 HIS A N 1
ATOM 1288 C CA . HIS A 1 174 ? 3.386 -11.738 -13.435 1.00 77.50 174 HIS A CA 1
ATOM 1289 C C . HIS A 1 174 ? 4.061 -12.977 -14.032 1.00 77.50 174 HIS A C 1
ATOM 1291 O O . HIS A 1 174 ? 3.896 -14.088 -13.517 1.00 77.50 174 HIS A O 1
ATOM 1297 N N . HIS A 1 175 ? 4.847 -12.785 -15.089 1.00 70.00 175 HIS A N 1
ATOM 1298 C CA . HIS A 1 175 ? 5.644 -13.844 -15.699 1.00 70.00 175 HIS A CA 1
ATOM 1299 C C . HIS A 1 175 ? 7.129 -13.476 -15.631 1.00 70.00 175 HIS A C 1
ATOM 1301 O O . HIS A 1 175 ? 7.523 -12.404 -16.072 1.00 70.00 175 HIS A O 1
ATOM 1307 N N . ALA A 1 176 ? 7.950 -14.374 -15.079 1.00 57.97 176 ALA A N 1
ATOM 1308 C CA . ALA A 1 176 ? 9.405 -14.206 -15.000 1.00 57.97 176 ALA A CA 1
ATOM 1309 C C . ALA A 1 176 ? 10.139 -14.632 -16.292 1.00 57.97 176 ALA A C 1
ATOM 1311 O O . ALA A 1 176 ? 11.356 -14.486 -16.388 1.00 57.97 176 ALA A O 1
ATOM 1312 N N . ASP A 1 177 ? 9.416 -15.186 -17.271 1.00 56.41 177 ASP A N 1
ATOM 1313 C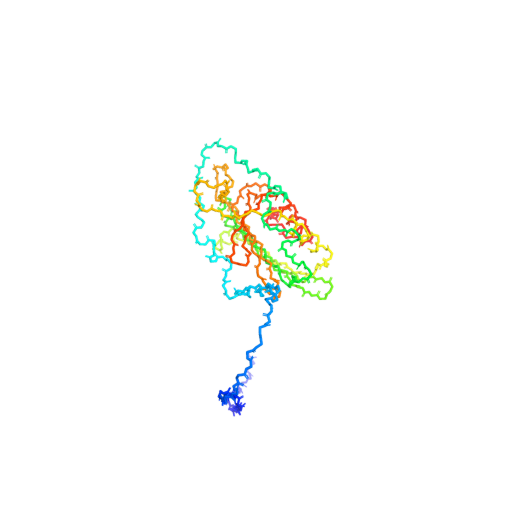 CA . ASP A 1 177 ? 9.979 -15.618 -18.550 1.00 56.41 177 ASP A CA 1
ATOM 1314 C C . ASP A 1 177 ? 10.158 -14.423 -19.497 1.00 56.41 177 ASP A C 1
ATOM 1316 O O . ASP A 1 177 ? 9.217 -13.666 -19.730 1.00 56.41 177 ASP A O 1
ATOM 1320 N N . ALA A 1 178 ? 11.342 -14.302 -20.109 1.00 52.09 178 ALA A N 1
ATOM 1321 C CA . ALA A 1 178 ? 11.703 -13.196 -21.011 1.00 52.09 178 ALA A CA 1
ATOM 1322 C C . ALA A 1 178 ? 10.833 -13.101 -22.287 1.00 52.09 178 ALA A C 1
ATOM 1324 O O . ALA A 1 178 ? 10.828 -12.070 -22.953 1.00 52.09 178 ALA A O 1
ATOM 1325 N N . ASP A 1 179 ? 10.109 -14.173 -22.627 1.00 53.50 179 ASP A N 1
ATOM 1326 C CA . ASP A 1 179 ? 9.270 -14.276 -23.828 1.00 53.50 179 ASP A CA 1
ATOM 1327 C C . ASP A 1 179 ? 7.789 -13.922 -23.570 1.00 53.50 179 ASP A C 1
ATOM 1329 O O . ASP A 1 179 ? 6.958 -14.019 -24.478 1.00 53.50 179 ASP A O 1
ATOM 1333 N N . GLN A 1 180 ? 7.432 -13.536 -22.339 1.00 57.16 180 GLN A N 1
ATOM 1334 C CA . GLN A 1 180 ? 6.083 -13.101 -21.964 1.00 57.16 180 GLN A CA 1
ATOM 1335 C C . GLN A 1 180 ? 6.046 -11.574 -21.782 1.00 57.16 180 GLN A C 1
ATOM 1337 O O . GLN A 1 180 ? 6.990 -10.996 -21.250 1.00 57.16 180 GLN A O 1
ATOM 1342 N N . PRO A 1 181 ? 4.954 -10.897 -22.177 1.00 52.97 181 PRO A N 1
ATOM 1343 C CA . PRO A 1 181 ? 4.938 -9.438 -22.310 1.00 52.97 181 PRO A CA 1
ATOM 1344 C C . PRO A 1 181 ? 5.013 -8.635 -20.997 1.00 52.97 181 PRO A C 1
ATOM 1346 O O . PRO A 1 181 ? 5.107 -7.414 -21.069 1.00 52.97 181 PRO A O 1
ATOM 1349 N N . PHE A 1 182 ? 4.961 -9.264 -19.813 1.00 60.56 182 PHE A N 1
ATOM 1350 C CA . PHE A 1 182 ? 4.752 -8.547 -18.548 1.00 60.56 182 PHE A CA 1
ATOM 1351 C C . PHE A 1 182 ? 5.571 -9.096 -17.366 1.00 60.56 182 PHE A C 1
ATOM 1353 O O . PHE A 1 182 ? 5.054 -9.758 -16.459 1.00 60.56 182 PHE A O 1
ATOM 1360 N N . ALA A 1 183 ? 6.864 -8.775 -17.359 1.00 69.75 183 ALA A N 1
ATOM 1361 C CA . ALA A 1 183 ? 7.746 -8.933 -16.203 1.00 69.75 183 ALA A CA 1
ATOM 1362 C C . ALA A 1 183 ? 7.853 -7.595 -15.462 1.00 69.75 183 ALA A C 1
ATOM 1364 O O . ALA A 1 183 ? 8.163 -6.594 -16.090 1.00 69.75 183 ALA A O 1
ATOM 1365 N N . TYR A 1 184 ? 7.597 -7.559 -14.149 1.00 73.44 184 TYR A N 1
ATOM 1366 C CA . TYR A 1 184 ? 7.725 -6.330 -13.357 1.00 73.44 184 TYR A CA 1
ATOM 1367 C C . TYR A 1 184 ? 9.141 -5.760 -13.471 1.00 73.44 184 TYR A C 1
ATOM 1369 O O . TYR A 1 184 ? 10.107 -6.404 -13.065 1.00 73.44 184 TYR A O 1
ATOM 1377 N N . GLU A 1 185 ? 9.232 -4.546 -13.997 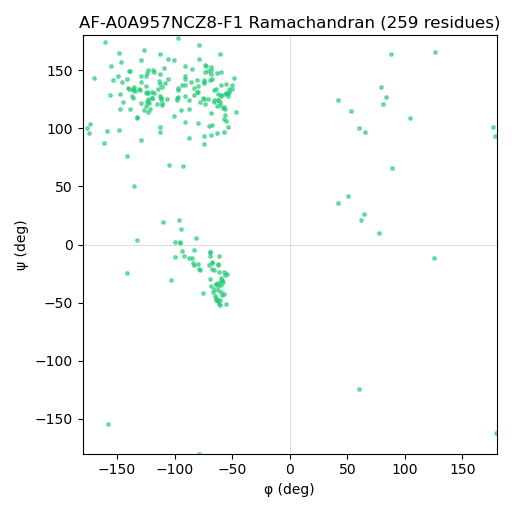1.00 73.81 185 GLU A N 1
ATOM 1378 C CA . GLU A 1 185 ? 10.468 -3.792 -14.163 1.00 73.81 185 GLU A CA 1
ATOM 1379 C C . GLU A 1 185 ? 10.212 -2.375 -13.633 1.00 73.81 185 GLU A C 1
ATOM 1381 O O . GLU A 1 185 ? 9.404 -1.640 -14.211 1.00 73.81 185 GLU A O 1
ATOM 1386 N N . PRO A 1 186 ? 10.814 -1.999 -12.494 1.00 67.81 186 PRO A N 1
ATOM 1387 C CA . PRO A 1 186 ? 10.600 -0.689 -11.902 1.00 67.81 186 PRO A CA 1
ATOM 1388 C C . PRO A 1 186 ? 11.089 0.427 -12.823 1.00 67.81 186 PRO A C 1
ATOM 1390 O O . PRO A 1 186 ? 12.054 0.276 -13.575 1.00 67.81 186 PRO A O 1
ATOM 1393 N N . CYS A 1 187 ? 10.411 1.568 -12.755 1.00 65.69 187 CYS A N 1
ATOM 1394 C CA . CYS A 1 187 ? 10.623 2.649 -13.701 1.00 65.69 187 CYS A CA 1
ATOM 1395 C C . CYS A 1 187 ? 11.749 3.604 -13.293 1.00 65.69 187 CYS A C 1
ATOM 1397 O O . CYS A 1 187 ? 11.708 4.165 -12.196 1.00 65.69 187 CYS A O 1
ATOM 1399 N N . ALA A 1 188 ? 12.746 3.796 -14.173 1.00 56.12 188 ALA A N 1
ATOM 1400 C CA . ALA A 1 188 ? 14.019 4.424 -13.809 1.00 56.12 188 ALA A CA 1
ATOM 1401 C C . ALA A 1 188 ? 14.578 5.420 -14.846 1.00 56.12 188 ALA A C 1
ATOM 1403 O O . ALA A 1 188 ? 15.038 5.024 -15.916 1.00 56.12 188 ALA A O 1
ATOM 1404 N N . PRO A 1 189 ? 14.707 6.707 -14.495 1.00 53.06 189 PRO A N 1
ATOM 1405 C CA . PRO A 1 189 ? 15.888 7.485 -14.833 1.00 53.06 189 PRO A CA 1
ATOM 1406 C C . PRO A 1 189 ? 16.936 7.281 -13.723 1.00 53.06 189 PRO A C 1
ATOM 1408 O O . PRO A 1 189 ? 16.691 7.626 -12.573 1.00 53.06 189 PRO A O 1
ATOM 1411 N N . MET A 1 190 ? 18.098 6.695 -14.042 1.00 49.03 190 MET A N 1
ATOM 1412 C CA . MET A 1 190 ? 19.203 6.486 -13.086 1.00 49.03 190 MET A CA 1
ATOM 1413 C C . MET A 1 190 ? 19.598 7.796 -12.391 1.00 49.03 190 MET A C 1
ATOM 1415 O O . MET A 1 190 ? 20.347 8.572 -12.982 1.00 49.03 190 MET A O 1
ATOM 1419 N N . LEU A 1 191 ? 19.158 8.019 -11.147 1.00 52.22 191 LEU A N 1
ATOM 1420 C CA . LEU A 1 191 ? 19.726 9.063 -10.285 1.00 52.22 191 LEU A CA 1
ATOM 1421 C C . LEU A 1 191 ? 19.867 8.688 -8.792 1.00 52.22 191 LEU A C 1
ATOM 1423 O O . LEU A 1 191 ? 20.775 9.232 -8.181 1.00 52.22 191 LEU A O 1
ATOM 1427 N N . ASP A 1 192 ? 19.107 7.742 -8.214 1.00 56.72 192 ASP A N 1
ATOM 1428 C CA . ASP A 1 192 ? 19.091 7.458 -6.754 1.00 56.72 192 ASP A CA 1
ATOM 1429 C C . ASP A 1 192 ? 18.533 6.049 -6.415 1.00 56.72 192 ASP A C 1
ATOM 1431 O O . ASP A 1 192 ? 18.014 5.372 -7.305 1.00 56.72 192 ASP A O 1
ATOM 1435 N N . ASN A 1 193 ? 18.577 5.614 -5.139 1.00 61.25 193 ASN A N 1
ATOM 1436 C CA . ASN A 1 193 ? 17.816 4.439 -4.669 1.00 61.25 193 ASN A CA 1
ATOM 1437 C C . ASN A 1 193 ? 16.302 4.746 -4.712 1.00 61.25 193 ASN A C 1
ATOM 1439 O O . ASN A 1 193 ? 15.871 5.869 -4.430 1.00 61.25 193 ASN A O 1
ATOM 1443 N N . TYR A 1 194 ? 15.484 3.760 -5.082 1.00 66.25 194 TYR A N 1
ATOM 1444 C CA . TYR A 1 194 ? 14.047 3.938 -5.311 1.00 66.25 194 TYR A CA 1
ATOM 1445 C C . TYR A 1 194 ? 13.264 4.078 -3.998 1.00 66.25 194 TYR A C 1
ATOM 1447 O O . TYR A 1 194 ? 13.567 3.373 -3.032 1.00 66.25 194 TYR A O 1
ATOM 1455 N N . PRO A 1 195 ? 12.235 4.945 -3.936 1.00 76.88 195 PRO A N 1
ATOM 1456 C CA . PRO A 1 195 ? 11.273 4.868 -2.854 1.00 76.88 195 PRO A CA 1
ATOM 1457 C C . PRO A 1 195 ? 10.507 3.550 -2.984 1.00 76.88 195 PRO A C 1
ATOM 1459 O O . PRO A 1 195 ? 9.916 3.237 -4.018 1.00 76.88 195 PRO A O 1
ATOM 1462 N N . LYS A 1 196 ? 10.536 2.772 -1.914 1.00 85.94 196 LYS A N 1
ATOM 1463 C CA . LYS A 1 196 ? 9.760 1.558 -1.752 1.00 85.94 196 LYS A CA 1
ATOM 1464 C C . LYS A 1 196 ? 8.430 1.911 -1.098 1.00 85.94 196 LYS A C 1
ATOM 1466 O O . LYS A 1 196 ? 8.407 2.515 -0.026 1.00 85.94 196 LYS A O 1
ATOM 1471 N N . VAL A 1 197 ? 7.336 1.478 -1.714 1.00 88.81 197 VAL A N 1
ATOM 1472 C CA . VAL A 1 197 ? 5.976 1.616 -1.184 1.00 88.81 197 VAL A CA 1
ATOM 1473 C C . VAL A 1 197 ? 5.340 0.240 -1.080 1.00 88.81 197 VAL A C 1
ATOM 1475 O O . VAL A 1 197 ? 5.257 -0.495 -2.061 1.00 88.81 197 VAL A O 1
ATOM 1478 N N . GLU A 1 198 ? 4.860 -0.099 0.109 1.00 93.06 198 GLU A N 1
ATOM 1479 C CA . GLU A 1 198 ? 4.046 -1.281 0.369 1.00 93.06 198 GLU A CA 1
ATOM 1480 C C . GLU A 1 198 ? 2.688 -0.854 0.917 1.00 93.06 198 GLU A C 1
ATOM 1482 O O . GLU A 1 198 ? 2.624 -0.083 1.870 1.00 93.06 198 GLU A O 1
ATOM 1487 N N . VAL A 1 199 ? 1.608 -1.396 0.359 1.00 95.19 199 VAL A N 1
ATOM 1488 C CA . VAL A 1 199 ? 0.270 -1.340 0.953 1.00 95.19 199 VAL A CA 1
ATOM 1489 C C . VAL A 1 199 ? -0.203 -2.763 1.160 1.00 95.19 199 VAL A C 1
ATOM 1491 O O . VAL A 1 199 ? -0.410 -3.512 0.208 1.00 95.19 199 VAL A O 1
ATOM 1494 N N . GLU A 1 200 ? -0.411 -3.131 2.410 1.00 97.00 200 GLU A N 1
ATOM 1495 C CA . GLU A 1 200 ? -0.905 -4.433 2.797 1.00 97.00 200 GLU A CA 1
ATOM 1496 C C . GLU A 1 200 ? -2.320 -4.336 3.366 1.00 97.00 200 GLU A C 1
ATOM 1498 O O . GLU A 1 200 ? -2.565 -3.686 4.383 1.00 97.00 200 GLU A O 1
ATOM 1503 N N . LEU A 1 201 ? -3.257 -5.023 2.716 1.00 97.12 201 LEU A N 1
ATOM 1504 C CA . LEU A 1 201 ? -4.631 -5.167 3.175 1.00 97.12 201 LEU A CA 1
ATOM 1505 C C . LEU A 1 201 ? -4.786 -6.507 3.889 1.00 97.12 201 LEU A C 1
ATOM 1507 O O . LEU A 1 201 ? -4.539 -7.573 3.318 1.00 97.12 201 LEU A O 1
ATOM 1511 N N . TRP A 1 202 ? -5.259 -6.445 5.127 1.00 96.06 202 TRP A N 1
ATOM 1512 C CA . TRP A 1 202 ? -5.615 -7.601 5.933 1.00 96.06 202 TRP A CA 1
ATOM 1513 C C . TRP A 1 202 ? -7.130 -7.772 5.895 1.00 96.06 202 TRP A C 1
ATOM 1515 O O . TRP A 1 202 ? -7.878 -6.956 6.443 1.00 96.06 202 TRP A O 1
ATOM 1525 N N . LEU A 1 203 ? -7.577 -8.834 5.233 1.00 93.44 203 LEU A N 1
ATOM 1526 C CA . LEU A 1 203 ? -8.967 -9.261 5.204 1.00 93.44 203 LEU A CA 1
ATOM 1527 C C . LEU A 1 203 ? -9.120 -10.509 6.079 1.00 93.44 203 LEU A C 1
ATOM 1529 O O . LEU A 1 203 ? -8.154 -11.233 6.315 1.00 93.44 203 LEU A O 1
ATOM 1533 N N . ALA A 1 204 ? -10.349 -10.801 6.509 1.00 85.44 204 ALA A N 1
ATOM 1534 C CA . ALA A 1 204 ? -10.634 -11.925 7.409 1.00 85.44 204 ALA A CA 1
ATOM 1535 C C . ALA A 1 204 ? -10.114 -13.301 6.923 1.00 85.44 204 ALA A C 1
ATOM 1537 O O . ALA A 1 204 ? -9.899 -14.201 7.731 1.00 85.44 204 ALA A O 1
ATOM 1538 N N . ASP A 1 205 ? -9.944 -13.493 5.611 1.00 86.12 205 ASP A N 1
ATOM 1539 C CA . ASP A 1 205 ? -9.537 -14.760 4.989 1.00 86.12 205 ASP A CA 1
ATOM 1540 C C . ASP A 1 205 ? -8.408 -14.640 3.956 1.00 86.12 205 ASP A C 1
ATOM 1542 O O . ASP A 1 205 ? -8.075 -15.636 3.315 1.00 86.12 205 ASP A O 1
ATOM 1546 N N . GLN A 1 206 ? -7.840 -13.448 3.759 1.00 88.62 206 GLN A N 1
ATOM 1547 C CA . GLN A 1 206 ? -6.774 -13.214 2.781 1.00 88.62 206 GLN A CA 1
ATOM 1548 C C . GLN A 1 206 ? -5.920 -12.003 3.161 1.00 88.62 206 GLN A C 1
ATOM 1550 O O . GLN A 1 206 ? -6.385 -11.065 3.806 1.00 88.62 206 GLN A O 1
ATOM 1555 N N . ARG A 1 207 ? -4.667 -12.012 2.706 1.00 92.50 207 ARG A N 1
ATOM 1556 C CA . ARG A 1 207 ? -3.782 -10.843 2.702 1.00 92.50 207 ARG A CA 1
ATOM 1557 C C . ARG A 1 207 ? -3.524 -10.447 1.257 1.00 92.50 207 ARG A C 1
ATOM 1559 O O . ARG A 1 207 ? -3.328 -11.317 0.403 1.00 92.50 207 ARG A O 1
ATOM 1566 N N . LEU A 1 208 ? -3.548 -9.149 0.996 1.00 94.44 208 LEU A N 1
ATOM 1567 C CA . LEU A 1 208 ? -3.251 -8.578 -0.310 1.00 94.44 208 LEU A CA 1
ATOM 1568 C C . LEU A 1 208 ? -2.122 -7.569 -0.136 1.00 94.44 208 LEU A C 1
ATOM 1570 O O . LEU A 1 208 ? -2.264 -6.644 0.656 1.00 94.44 208 LEU A O 1
ATOM 1574 N N . LEU A 1 209 ? -1.018 -7.748 -0.854 1.00 95.19 209 LEU A N 1
ATOM 1575 C CA . LEU A 1 209 ? 0.123 -6.837 -0.796 1.00 95.19 209 LEU A CA 1
ATOM 1576 C C . LEU A 1 209 ? 0.296 -6.165 -2.150 1.00 95.19 209 LEU A C 1
ATOM 1578 O O . LEU A 1 209 ? 0.519 -6.851 -3.141 1.00 95.19 209 LEU A O 1
ATOM 1582 N N . PHE A 1 210 ? 0.232 -4.843 -2.173 1.00 93.62 210 PHE A N 1
ATOM 1583 C CA . PHE A 1 210 ? 0.690 -4.021 -3.281 1.00 93.62 210 PHE A CA 1
ATOM 1584 C C . PHE A 1 210 ? 2.096 -3.530 -2.956 1.00 93.62 210 PHE A C 1
ATOM 1586 O O . PHE A 1 210 ? 2.341 -3.058 -1.847 1.00 93.62 210 PHE A O 1
ATOM 1593 N N . PHE A 1 211 ? 3.013 -3.646 -3.905 1.00 90.94 211 PHE A N 1
ATOM 1594 C CA . PHE A 1 211 ? 4.418 -3.294 -3.746 1.00 90.94 211 PHE A CA 1
ATOM 1595 C C . PHE A 1 211 ? 4.893 -2.519 -4.972 1.00 90.94 211 PHE A C 1
ATOM 1597 O O . PHE A 1 211 ? 4.640 -2.940 -6.098 1.00 90.94 211 PHE A O 1
ATOM 1604 N N . SER A 1 212 ? 5.608 -1.421 -4.763 1.00 87.25 212 SER A N 1
ATOM 1605 C CA . SER A 1 212 ? 6.352 -0.732 -5.814 1.00 87.25 212 SER A CA 1
ATOM 1606 C C . SER A 1 212 ? 7.710 -0.275 -5.303 1.00 87.25 212 SER A C 1
ATOM 1608 O O . SER A 1 212 ? 7.883 0.041 -4.127 1.00 87.25 212 SER A O 1
ATOM 1610 N N . GLU A 1 213 ? 8.662 -0.240 -6.222 1.00 81.56 213 GLU A N 1
ATOM 1611 C CA . GLU A 1 213 ? 10.021 0.262 -6.058 1.00 81.56 213 GLU A CA 1
ATOM 1612 C C . GLU A 1 213 ? 10.361 1.132 -7.284 1.00 81.56 213 GLU A C 1
ATOM 1614 O O . GLU A 1 213 ? 11.349 0.910 -7.972 1.00 81.56 213 GLU A O 1
ATOM 1619 N N . SER A 1 214 ? 9.478 2.078 -7.625 1.00 72.25 214 SER A N 1
ATOM 1620 C CA . SER A 1 214 ? 9.599 2.944 -8.811 1.00 72.25 214 SER A CA 1
ATOM 1621 C C . SER A 1 214 ? 9.724 4.421 -8.429 1.00 72.25 214 SER A C 1
ATOM 1623 O O . SER A 1 214 ? 9.154 4.868 -7.435 1.00 72.25 214 SER A O 1
ATOM 1625 N N . GLN A 1 215 ? 10.443 5.207 -9.238 1.00 61.88 215 GLN A N 1
ATOM 1626 C CA . GLN A 1 215 ? 10.533 6.664 -9.075 1.00 61.88 215 GLN A CA 1
ATOM 1627 C C . GLN A 1 215 ? 9.451 7.389 -9.889 1.00 61.88 215 GLN A C 1
ATOM 1629 O O . GLN A 1 215 ? 9.149 7.011 -11.019 1.00 61.88 215 GLN A O 1
ATOM 1634 N N . GLY A 1 216 ? 8.899 8.473 -9.335 1.00 59.09 216 GLY A N 1
ATOM 1635 C CA . GLY A 1 216 ? 7.914 9.334 -9.999 1.00 59.09 216 GLY A CA 1
ATOM 1636 C C . GLY A 1 216 ? 6.639 9.537 -9.181 1.00 59.09 216 GLY A C 1
ATOM 1637 O O . GLY A 1 216 ? 6.387 8.819 -8.219 1.00 59.09 216 GLY A O 1
ATOM 1638 N N . VAL A 1 217 ? 5.832 10.526 -9.579 1.00 54.44 217 VAL A N 1
ATOM 1639 C CA . VAL A 1 217 ? 4.596 10.927 -8.872 1.00 54.44 217 VAL A CA 1
ATOM 1640 C C . VAL A 1 217 ? 3.580 9.781 -8.787 1.00 54.44 217 VAL A C 1
ATOM 1642 O O . VAL A 1 217 ? 2.832 9.700 -7.820 1.00 54.44 217 VAL A O 1
ATOM 1645 N N . ASP A 1 218 ? 3.597 8.869 -9.762 1.00 65.38 218 ASP A N 1
ATOM 1646 C CA . ASP A 1 218 ? 2.639 7.763 -9.844 1.00 65.38 218 ASP A CA 1
ATOM 1647 C C . ASP A 1 218 ? 3.187 6.419 -9.324 1.00 65.38 218 ASP A C 1
ATOM 1649 O O . ASP A 1 218 ? 2.415 5.474 -9.179 1.00 65.38 218 ASP A O 1
ATOM 1653 N N . ALA A 1 219 ? 4.500 6.309 -9.069 1.00 67.12 219 ALA A N 1
ATOM 1654 C CA . ALA A 1 219 ? 5.181 5.095 -8.590 1.00 67.12 219 ALA A CA 1
ATOM 1655 C C . ALA A 1 219 ? 4.729 3.777 -9.270 1.00 67.12 219 ALA A C 1
ATOM 1657 O O . ALA A 1 219 ? 4.667 2.729 -8.631 1.00 67.12 219 ALA A O 1
ATOM 1658 N N . VAL A 1 220 ? 4.407 3.817 -10.565 1.00 72.50 220 VAL A N 1
ATOM 1659 C CA . VAL A 1 220 ? 4.006 2.647 -11.361 1.00 72.50 220 VAL A CA 1
ATOM 1660 C C . VAL A 1 220 ? 5.215 1.979 -12.030 1.00 72.50 220 VAL A C 1
ATOM 1662 O O . VAL A 1 220 ? 6.188 2.672 -12.341 1.00 72.50 220 VAL A O 1
ATOM 1665 N N . PRO A 1 221 ? 5.155 0.666 -12.322 1.00 80.56 221 PRO A N 1
ATOM 1666 C CA . PRO A 1 221 ? 4.080 -0.285 -12.010 1.00 80.56 221 PRO A CA 1
ATOM 1667 C C . PRO A 1 221 ? 4.120 -0.763 -10.546 1.00 80.56 221 PRO A C 1
ATOM 1669 O O . PRO A 1 221 ? 5.079 -0.514 -9.825 1.00 80.56 221 PRO A O 1
ATOM 1672 N N . PHE A 1 222 ? 3.087 -1.498 -10.129 1.00 87.62 222 PHE A N 1
ATOM 1673 C CA . PHE A 1 222 ? 3.000 -2.197 -8.846 1.00 87.62 222 PHE A CA 1
ATOM 1674 C C . PHE A 1 222 ? 2.988 -3.713 -9.060 1.00 87.62 222 PHE A C 1
ATOM 1676 O O . PHE A 1 222 ? 2.310 -4.223 -9.954 1.00 87.62 222 PHE A O 1
ATOM 1683 N N . LEU A 1 223 ? 3.674 -4.450 -8.193 1.00 89.88 223 LEU A N 1
ATOM 1684 C CA . LEU A 1 223 ? 3.399 -5.861 -7.951 1.00 89.88 223 LEU A CA 1
ATOM 1685 C C . LEU A 1 223 ? 2.221 -6.000 -7.001 1.00 89.88 223 LEU A C 1
ATOM 1687 O O . LEU A 1 223 ? 2.113 -5.270 -6.019 1.00 89.88 223 LEU A O 1
ATOM 1691 N N . VAL A 1 224 ? 1.374 -6.989 -7.259 1.00 92.69 224 VAL A N 1
ATOM 1692 C CA . VAL A 1 224 ? 0.275 -7.356 -6.369 1.00 92.69 224 VAL A CA 1
ATOM 1693 C C . VAL A 1 224 ? 0.394 -8.830 -6.016 1.00 92.69 224 VAL A C 1
ATOM 1695 O O . VAL A 1 224 ? 0.340 -9.692 -6.891 1.00 92.69 224 VAL A O 1
ATOM 1698 N N . VAL A 1 225 ? 0.550 -9.138 -4.730 1.00 92.12 225 VAL A N 1
ATOM 1699 C CA . VAL A 1 225 ? 0.519 -10.505 -4.205 1.00 92.12 225 VAL A CA 1
ATOM 1700 C C . VAL A 1 225 ? -0.891 -10.805 -3.720 1.00 92.12 225 VAL A C 1
ATOM 1702 O O . VAL A 1 225 ? -1.356 -10.199 -2.755 1.00 92.12 225 VAL A O 1
ATOM 1705 N N . ARG A 1 226 ? -1.561 -11.768 -4.358 1.00 89.44 226 ARG A N 1
ATOM 1706 C CA . ARG A 1 226 ? -2.923 -12.204 -4.018 1.00 89.44 226 ARG A CA 1
ATOM 1707 C C . ARG A 1 226 ? -3.017 -13.719 -4.026 1.00 89.44 226 ARG A C 1
ATOM 1709 O O . ARG A 1 226 ? -2.724 -14.337 -5.046 1.00 89.44 226 ARG A O 1
ATOM 1716 N N . ASN A 1 227 ? -3.484 -14.320 -2.930 1.00 86.06 227 ASN A N 1
ATOM 1717 C CA . ASN A 1 227 ? -3.657 -15.777 -2.812 1.00 86.06 227 ASN A CA 1
ATOM 1718 C C . ASN A 1 227 ? -2.402 -16.571 -3.226 1.00 86.06 227 ASN A C 1
ATOM 1720 O O . ASN A 1 227 ? -2.502 -17.577 -3.919 1.00 86.06 227 ASN A O 1
ATOM 1724 N N . ASN A 1 228 ? -1.218 -16.100 -2.827 1.00 83.25 228 ASN A N 1
ATOM 1725 C CA . ASN A 1 228 ? 0.087 -16.649 -3.214 1.00 83.25 228 ASN A CA 1
ATOM 1726 C C . ASN A 1 228 ? 0.425 -16.603 -4.721 1.00 83.25 228 ASN A C 1
ATOM 1728 O O . ASN A 1 228 ? 1.304 -17.333 -5.177 1.00 83.25 228 ASN A O 1
ATOM 1732 N N . HIS A 1 229 ? -0.232 -15.734 -5.488 1.00 86.81 229 HIS A N 1
ATOM 1733 C CA . HIS A 1 229 ? 0.108 -15.431 -6.877 1.00 86.81 229 HIS A CA 1
ATOM 1734 C C . HIS A 1 229 ? 0.606 -13.991 -7.007 1.00 86.81 229 HIS A C 1
ATOM 1736 O O . HIS A 1 229 ? 0.133 -13.106 -6.292 1.00 86.81 229 HIS A O 1
ATOM 1742 N N . LEU A 1 230 ? 1.538 -13.774 -7.935 1.00 89.25 230 LEU A N 1
ATOM 1743 C CA . LEU A 1 230 ? 2.055 -12.459 -8.298 1.00 89.25 230 LEU A CA 1
ATOM 1744 C C . LEU A 1 230 ? 1.333 -11.934 -9.537 1.00 89.25 230 LEU A C 1
ATOM 1746 O O . LEU A 1 230 ? 1.176 -12.645 -10.533 1.00 89.25 230 LEU A O 1
ATOM 1750 N N . TYR A 1 231 ? 0.946 -10.671 -9.472 1.00 90.81 231 TYR A N 1
ATOM 1751 C CA . TYR A 1 231 ? 0.341 -9.923 -10.560 1.00 90.81 231 TYR A CA 1
ATOM 1752 C C . TYR A 1 231 ? 1.085 -8.606 -10.750 1.00 90.81 231 TYR A C 1
ATOM 1754 O O . TYR A 1 231 ? 1.743 -8.124 -9.828 1.00 90.81 231 TYR A O 1
ATOM 1762 N N . VAL A 1 232 ? 0.955 -8.019 -11.933 1.00 89.50 232 VAL A N 1
ATOM 1763 C CA . VAL A 1 232 ? 1.393 -6.653 -12.217 1.00 89.50 232 VAL A CA 1
ATOM 1764 C C . VAL A 1 232 ? 0.158 -5.773 -12.374 1.00 89.50 232 VAL A C 1
ATOM 1766 O O . VAL A 1 232 ? -0.838 -6.172 -12.979 1.00 89.50 232 VAL A O 1
ATOM 1769 N N . ALA A 1 233 ? 0.238 -4.573 -11.821 1.00 89.19 233 ALA A N 1
ATOM 1770 C CA . ALA A 1 233 ? -0.710 -3.494 -12.005 1.00 89.19 233 ALA A CA 1
ATOM 1771 C C . ALA A 1 233 ? 0.036 -2.273 -12.544 1.00 89.19 233 ALA A C 1
ATOM 1773 O O . ALA A 1 233 ? 1.040 -1.852 -11.978 1.00 89.19 233 ALA A O 1
ATOM 1774 N N . ASN A 1 234 ? -0.469 -1.663 -13.608 1.00 87.06 234 ASN A N 1
ATOM 1775 C CA . ASN A 1 234 ? 0.021 -0.382 -14.092 1.00 87.06 234 ASN A CA 1
ATOM 1776 C C . ASN A 1 234 ? -1.166 0.557 -14.274 1.00 87.06 234 ASN A C 1
ATOM 1778 O O . ASN A 1 234 ? -1.810 0.591 -15.324 1.00 87.06 234 ASN A O 1
ATOM 1782 N N . SER A 1 235 ? -1.479 1.274 -13.200 1.00 83.44 235 SER A N 1
ATOM 1783 C CA . SER A 1 235 ? -2.531 2.274 -13.179 1.00 83.44 235 SER A CA 1
ATOM 1784 C C . SER A 1 235 ? -2.144 3.398 -12.223 1.00 83.44 235 SER A C 1
ATOM 1786 O O . SER A 1 235 ? -1.864 3.122 -11.054 1.00 83.44 235 SER A O 1
ATOM 1788 N N . PRO A 1 236 ? -2.212 4.668 -12.656 1.00 79.62 236 PRO A N 1
ATOM 1789 C CA . PRO A 1 236 ? -1.971 5.807 -11.773 1.00 79.62 236 PRO A CA 1
ATOM 1790 C C . PRO A 1 236 ? -3.082 5.980 -10.721 1.00 79.62 236 PRO A C 1
ATOM 1792 O O . PRO A 1 236 ? -2.971 6.823 -9.836 1.00 79.62 236 PRO A O 1
ATOM 1795 N N . ALA A 1 237 ? -4.170 5.198 -10.796 1.00 84.69 237 ALA A N 1
ATOM 1796 C CA . ALA A 1 237 ? -5.212 5.193 -9.770 1.00 84.69 237 ALA A CA 1
ATOM 1797 C C . ALA A 1 237 ? -4.663 4.789 -8.397 1.00 84.69 237 ALA A C 1
ATOM 1799 O O . ALA A 1 237 ? -5.084 5.353 -7.398 1.00 84.69 237 ALA A O 1
ATOM 1800 N N . PHE A 1 238 ? -3.679 3.884 -8.338 1.00 87.06 238 PHE A N 1
ATOM 1801 C CA . PHE A 1 238 ? -3.089 3.487 -7.060 1.00 87.06 238 PHE A CA 1
ATOM 1802 C C . PHE A 1 238 ? -2.453 4.673 -6.328 1.00 87.06 238 PHE A C 1
ATOM 1804 O O . PHE A 1 238 ? -2.764 4.929 -5.167 1.00 87.06 238 PHE A O 1
ATOM 1811 N N . ALA A 1 239 ? -1.574 5.411 -7.011 1.00 83.50 239 ALA A N 1
ATOM 1812 C CA . ALA A 1 239 ? -0.875 6.542 -6.413 1.00 83.50 239 ALA A CA 1
ATOM 1813 C C . ALA A 1 239 ? -1.826 7.679 -6.040 1.00 83.50 239 ALA A C 1
ATOM 1815 O O . ALA A 1 239 ? -1.676 8.258 -4.969 1.00 83.50 239 ALA A O 1
ATOM 1816 N N . ARG A 1 240 ? -2.844 7.953 -6.868 1.00 85.00 240 ARG A N 1
ATOM 1817 C CA . ARG A 1 240 ? -3.889 8.929 -6.527 1.00 85.00 240 ARG A CA 1
ATOM 1818 C C . ARG A 1 240 ? -4.676 8.520 -5.287 1.00 85.00 240 ARG A C 1
ATOM 1820 O O . ARG A 1 240 ? -4.784 9.319 -4.367 1.00 85.00 240 ARG A O 1
ATOM 1827 N N . ALA A 1 241 ? -5.147 7.275 -5.222 1.00 89.75 241 ALA A N 1
ATOM 1828 C CA . ALA A 1 241 ? -5.860 6.763 -4.056 1.00 89.75 241 ALA A CA 1
ATOM 1829 C C . ALA A 1 241 ? -5.009 6.882 -2.782 1.00 89.75 241 ALA A C 1
ATOM 1831 O O . ALA A 1 241 ? -5.509 7.273 -1.726 1.00 89.75 241 ALA A O 1
ATOM 1832 N N . LEU A 1 242 ? -3.718 6.548 -2.878 1.00 89.50 242 LEU A N 1
ATOM 1833 C CA . LEU A 1 242 ? -2.783 6.652 -1.763 1.00 89.50 242 LEU A CA 1
ATOM 1834 C C . LEU A 1 242 ? -2.536 8.109 -1.346 1.00 89.50 242 LEU A C 1
ATOM 1836 O O . LEU A 1 242 ? -2.490 8.391 -0.151 1.00 89.50 242 LEU A O 1
ATOM 1840 N N . ALA A 1 243 ? -2.401 9.029 -2.304 1.00 86.75 243 ALA A N 1
ATOM 1841 C CA . ALA A 1 243 ? -2.248 10.456 -2.037 1.00 86.75 243 ALA A CA 1
ATOM 1842 C C . ALA A 1 243 ? -3.485 11.034 -1.332 1.00 86.75 243 ALA A C 1
ATOM 1844 O O . ALA A 1 243 ? -3.341 11.674 -0.292 1.00 86.75 243 ALA A O 1
ATOM 1845 N N . ASP A 1 244 ? -4.687 10.730 -1.829 1.00 89.25 244 ASP A N 1
ATOM 1846 C CA . ASP A 1 244 ? -5.954 11.142 -1.216 1.00 89.25 244 ASP A CA 1
ATOM 1847 C C . ASP A 1 244 ? -6.074 10.618 0.226 1.00 89.25 244 ASP A C 1
ATOM 1849 O O . ASP A 1 244 ? -6.470 11.351 1.134 1.00 89.25 244 ASP A O 1
ATOM 1853 N N . LEU A 1 245 ? -5.702 9.352 0.465 1.00 92.19 245 LEU A N 1
ATOM 1854 C CA . LEU A 1 245 ? -5.698 8.785 1.814 1.00 92.19 245 LEU A CA 1
ATOM 1855 C C . LEU A 1 245 ? -4.679 9.499 2.714 1.00 92.19 245 LEU A C 1
ATOM 1857 O O . LEU A 1 245 ? -5.011 9.863 3.840 1.00 92.19 245 LEU A O 1
ATOM 1861 N N . ASN A 1 246 ? -3.459 9.731 2.228 1.00 90.06 246 ASN A N 1
ATOM 1862 C CA . ASN A 1 246 ? -2.425 10.432 2.988 1.00 90.06 246 ASN A CA 1
ATOM 1863 C C . ASN A 1 246 ? -2.824 11.874 3.330 1.00 90.06 246 ASN A C 1
ATOM 1865 O O . ASN A 1 246 ? -2.511 12.336 4.428 1.00 90.06 246 ASN A O 1
ATOM 1869 N N . GLU A 1 247 ? -3.534 12.572 2.439 1.00 89.62 247 GLU A N 1
ATOM 1870 C CA . GLU A 1 247 ? -4.080 13.907 2.707 1.00 89.62 247 GLU A CA 1
ATOM 1871 C C . GLU A 1 247 ? -5.066 13.866 3.881 1.00 89.62 247 GLU A C 1
ATOM 1873 O O . GLU A 1 247 ? -4.944 14.650 4.823 1.00 89.62 247 GLU A O 1
ATOM 1878 N N . VAL A 1 248 ? -5.994 12.902 3.876 1.00 90.75 248 VAL A N 1
ATOM 1879 C CA . VAL A 1 248 ? -6.971 12.722 4.962 1.00 90.75 248 VAL A CA 1
ATOM 1880 C C . VAL A 1 248 ? -6.287 12.397 6.293 1.00 90.75 248 VAL A C 1
ATOM 1882 O O . VAL A 1 248 ? -6.700 12.884 7.346 1.00 90.75 248 VAL A O 1
ATOM 1885 N N . LEU A 1 249 ? -5.234 11.581 6.258 1.00 89.50 249 LEU A N 1
ATOM 1886 C CA . LEU A 1 249 ? -4.488 11.177 7.448 1.00 89.50 249 LEU A CA 1
ATOM 1887 C C . LEU A 1 249 ? -3.490 12.248 7.932 1.00 89.50 249 LEU A C 1
ATOM 1889 O O . LEU A 1 249 ? -3.024 12.179 9.071 1.00 89.50 249 LEU A O 1
ATOM 1893 N N . GLY A 1 250 ? -3.149 13.237 7.097 1.00 84.81 250 GLY A N 1
ATOM 1894 C CA . GLY A 1 250 ? -2.028 14.153 7.344 1.00 84.81 250 GLY A CA 1
ATOM 1895 C C . GLY A 1 250 ? -0.666 13.440 7.339 1.00 84.81 250 GLY A C 1
ATOM 1896 O O . GLY A 1 250 ? 0.277 13.867 8.013 1.00 84.81 250 GLY A O 1
ATOM 1897 N N . SER A 1 251 ? -0.571 12.321 6.617 1.00 76.06 251 SER A N 1
ATOM 1898 C CA . SER A 1 251 ? 0.530 11.357 6.698 1.00 76.06 251 SER A CA 1
ATOM 1899 C C . SER A 1 251 ? 1.427 11.329 5.464 1.00 76.06 251 SER A C 1
ATOM 1901 O O . SER A 1 251 ? 2.126 10.340 5.267 1.00 76.06 251 SER A O 1
ATOM 1903 N N . ASP A 1 252 ? 1.425 12.374 4.631 1.00 73.81 252 ASP A N 1
ATOM 1904 C CA . ASP A 1 252 ? 2.284 12.399 3.444 1.00 73.81 252 ASP A CA 1
ATOM 1905 C C . ASP A 1 252 ? 3.767 12.240 3.857 1.00 73.81 252 ASP A C 1
ATOM 1907 O O . ASP A 1 252 ? 4.292 13.077 4.607 1.00 73.81 252 ASP A O 1
ATOM 1911 N N . PRO A 1 253 ? 4.447 11.159 3.420 1.00 60.69 253 PRO A N 1
ATOM 1912 C CA . PRO A 1 253 ? 5.833 10.891 3.789 1.00 60.69 253 PRO A CA 1
ATOM 1913 C C . PRO A 1 253 ? 6.819 11.911 3.197 1.00 60.69 253 PRO A C 1
ATOM 1915 O O . PRO A 1 253 ? 7.949 11.996 3.675 1.00 60.69 253 PRO A O 1
ATOM 1918 N N . LEU A 1 254 ? 6.410 12.699 2.192 1.00 56.50 254 LEU A N 1
ATOM 1919 C CA . LEU A 1 254 ? 7.233 13.738 1.565 1.00 56.50 254 LEU A CA 1
ATOM 1920 C C . LEU A 1 254 ? 7.058 15.128 2.203 1.00 56.50 254 LEU A C 1
ATOM 1922 O O . LEU A 1 254 ? 7.869 16.017 1.939 1.00 56.50 254 LEU A O 1
ATOM 1926 N N . PHE A 1 255 ? 6.071 15.325 3.087 1.00 48.28 255 PHE A N 1
ATOM 1927 C CA . PHE A 1 255 ? 5.916 16.558 3.871 1.00 48.28 255 PHE A CA 1
ATOM 1928 C C . PHE A 1 255 ? 6.620 16.447 5.225 1.00 48.28 255 PHE A C 1
ATOM 1930 O O . PHE A 1 255 ? 6.010 16.491 6.292 1.00 48.28 255 PHE A O 1
ATOM 1937 N N . LEU A 1 256 ? 7.946 16.379 5.192 1.00 41.53 256 LEU A N 1
ATOM 1938 C CA . LEU A 1 256 ? 8.717 17.039 6.236 1.00 41.53 256 LEU A CA 1
ATOM 1939 C C . LEU A 1 256 ? 8.921 18.465 5.753 1.00 41.53 256 LEU A C 1
ATOM 1941 O O . LEU A 1 256 ? 9.857 18.750 5.006 1.00 41.53 256 LEU A O 1
ATOM 1945 N N . GLU A 1 257 ? 8.006 19.364 6.128 1.00 33.91 257 GLU A N 1
ATOM 1946 C CA . GLU A 1 257 ? 8.306 20.783 5.980 1.00 33.91 257 GLU A CA 1
ATOM 1947 C C . GLU A 1 257 ? 9.655 21.041 6.668 1.00 33.91 257 GLU A C 1
ATOM 1949 O O . GLU A 1 257 ? 9.864 20.574 7.796 1.00 33.91 257 GLU A O 1
ATOM 1954 N N . PRO A 1 258 ? 10.599 21.736 6.010 1.00 31.03 258 PRO A N 1
ATOM 1955 C CA . PRO A 1 258 ? 11.837 22.107 6.662 1.00 31.03 258 PRO A CA 1
ATOM 1956 C C . PRO A 1 258 ? 11.463 22.903 7.908 1.00 31.03 258 PRO A C 1
ATOM 1958 O O . PRO A 1 258 ? 10.858 23.972 7.808 1.00 31.03 258 PRO A O 1
ATOM 1961 N N . ILE A 1 259 ? 11.811 22.378 9.085 1.00 31.64 259 ILE A N 1
ATOM 1962 C CA . ILE A 1 259 ? 11.774 23.166 10.313 1.00 31.64 259 ILE A CA 1
ATOM 1963 C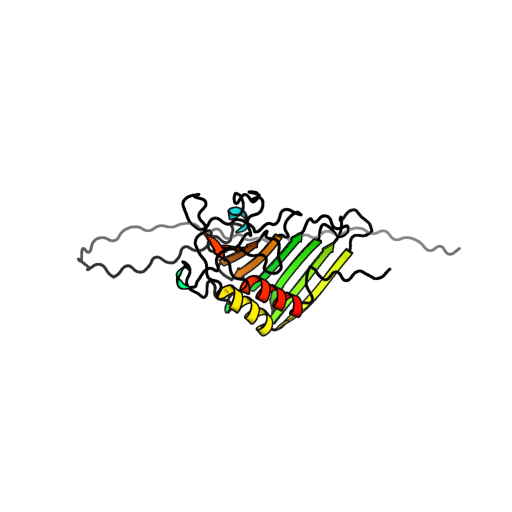 C . ILE A 1 259 ? 12.674 24.366 10.027 1.00 31.64 259 ILE A C 1
ATOM 1965 O O . ILE A 1 259 ? 13.885 24.212 9.856 1.00 31.64 259 ILE A O 1
ATOM 1969 N N . ALA A 1 260 ? 12.060 25.538 9.862 1.00 27.61 260 ALA A N 1
ATOM 1970 C CA . ALA A 1 260 ? 12.791 26.764 9.601 1.00 27.61 260 ALA A CA 1
ATOM 1971 C C . ALA A 1 260 ? 13.839 26.966 10.717 1.00 27.61 260 ALA A C 1
ATOM 1973 O O . ALA A 1 260 ? 13.530 26.681 11.879 1.00 27.61 260 ALA A O 1
ATOM 1974 N N . PRO A 1 261 ? 15.065 27.399 10.368 1.00 35.72 261 PRO A N 1
ATOM 1975 C CA . PRO A 1 261 ? 16.174 27.532 11.313 1.00 35.72 261 PRO A CA 1
ATOM 1976 C C . PRO A 1 261 ? 15.903 28.528 12.446 1.00 35.72 261 PRO A C 1
ATOM 1978 O O . PRO A 1 261 ? 15.168 29.519 12.217 1.00 35.72 261 PRO A O 1
#

Solvent-accessible surface area (backbone atoms only — not comparable to full-atom values): 16091 Å² total; per-residue (Å²): 143,84,88,86,83,89,85,88,85,85,87,87,89,82,92,83,87,88,90,85,90,85,87,88,82,89,84,88,88,83,91,84,83,89,80,96,68,96,68,79,84,70,80,81,75,76,74,76,76,78,80,52,70,77,86,59,61,68,65,66,71,51,68,79,68,73,79,87,78,85,60,85,88,53,82,70,72,79,73,70,56,45,73,87,67,25,76,51,67,72,60,73,54,68,64,92,47,54,47,33,39,40,37,39,40,40,29,57,46,91,51,86,52,26,41,33,38,30,43,36,42,36,34,61,44,93,79,21,27,39,37,39,36,42,37,37,25,17,46,87,88,44,95,77,39,47,73,48,78,51,72,52,75,46,56,38,71,61,54,46,51,33,43,51,47,58,21,58,58,35,28,33,70,51,36,93,52,92,91,48,100,46,53,92,67,62,27,53,80,95,79,71,57,48,42,32,39,37,43,36,41,36,35,91,70,47,57,38,38,39,38,26,55,12,58,63,93,41,33,45,41,30,42,36,32,47,82,94,37,57,24,38,30,36,55,59,57,54,34,50,31,52,50,57,46,23,62,76,68,73,58,52,81,82,69,69,71,78,79,76,134

Mean predicted aligned error: 14.32 Å